Protein AF-A0A966F8S4-F1 (afdb_monomer)

Solvent-accessible surface area (backbone atoms only — not comparable to full-atom values): 17468 Å² total; per-residue (Å²): 131,76,62,61,59,61,60,70,70,48,54,75,51,62,72,68,55,83,75,59,69,67,59,56,51,50,41,50,54,43,48,52,50,49,51,53,51,46,66,75,50,51,84,55,55,47,68,57,55,51,51,49,52,50,48,45,47,31,78,63,68,29,66,88,63,31,31,72,46,65,51,96,89,48,64,33,35,34,29,69,28,66,44,86,88,40,57,58,12,29,44,36,34,72,46,39,67,76,46,70,83,40,36,74,44,99,90,41,60,88,20,55,49,55,28,51,46,50,52,53,49,48,43,40,43,63,76,66,62,45,85,62,50,42,29,38,34,42,30,28,80,40,49,38,41,40,35,52,32,69,57,50,42,64,70,43,64,65,32,62,67,55,46,49,53,49,50,37,52,76,70,53,72,47,100,60,82,50,68,64,52,46,39,74,48,54,38,45,53,56,45,63,78,45,46,66,60,51,61,71,66,40,39,70,51,51,53,69,71,54,76,82,51,56,71,68,52,48,50,51,52,52,49,56,75,24,58,53,52,48,58,63,44,88,55,89,63,44,92,86,55,80,59,64,66,62,52,52,52,52,30,50,50,42,35,36,42,81,45,77,60,89,95,44,79,43,78,43,72,45,57,82,95,67,57,50,69,86,13,53,51,44,41,50,50,52,52,40,61,76,65,54,56,63,80,78,51,81,69,63,70,81,81,48,83,132

Sequence (306 aa):
MVNKKICESLNKAFLKVKLLRQDINKFKDNLEILLRITDKEINEKEEFHKNNLTTFLKDTYYSTNHYINTQDNNDLVIYNGKDINSKIGVIIETKRPNNTTEMIMSDKFNCKALQQLLLYYLRERITNNNFEIKYLIITNIYDWFVFRADLFERLFYQDKFLVKQFNDFQEKRLTSEKTKLFYESIAFNAINKVKLELKENCVNFNLKDYEKEEDLSLTLLYKFLSPQHLLKLPFANDSNSLDQGFYSELLHIIGLTEVKQGSKKLIERLPENKRYQGSLLENTIYQLDTYNKLDNLTNLSDYGNN

Structure (mmCIF, N/CA/C/O backbone):
data_AF-A0A966F8S4-F1
#
_entry.id   AF-A0A966F8S4-F1
#
loop_
_atom_site.group_PDB
_atom_site.id
_atom_site.type_symbol
_atom_site.label_atom_id
_atom_site.label_alt_id
_atom_site.label_comp_id
_atom_site.label_asym_id
_atom_site.label_entity_id
_atom_site.label_seq_id
_atom_site.pdbx_PDB_ins_code
_atom_site.Cartn_x
_atom_site.Cartn_y
_atom_site.Cartn_z
_atom_site.occupancy
_atom_site.B_iso_or_equiv
_atom_site.auth_seq_id
_atom_site.auth_comp_id
_atom_site.auth_asym_id
_atom_site.auth_atom_id
_atom_site.pdbx_PDB_model_num
ATOM 1 N N . MET A 1 1 ? 21.580 4.759 3.705 1.00 55.84 1 MET A N 1
ATOM 2 C CA . MET A 1 1 ? 21.765 3.291 3.955 1.00 55.84 1 MET A CA 1
ATOM 3 C C . MET A 1 1 ? 20.564 2.554 3.379 1.00 55.84 1 MET A C 1
ATOM 5 O O . MET A 1 1 ? 19.445 2.906 3.718 1.00 55.84 1 MET A O 1
ATOM 9 N N . VAL A 1 2 ? 20.756 1.554 2.510 1.00 72.75 2 VAL A N 1
ATOM 10 C CA . VAL A 1 2 ? 19.630 0.901 1.810 1.00 72.75 2 VAL A CA 1
ATOM 11 C C . VAL A 1 2 ? 18.720 0.140 2.784 1.00 72.75 2 VAL A C 1
ATOM 13 O O . VAL A 1 2 ? 19.174 -0.752 3.503 1.00 72.75 2 VAL A O 1
ATOM 16 N N . ASN A 1 3 ? 17.418 0.447 2.773 1.00 83.62 3 ASN A N 1
ATOM 17 C CA . ASN A 1 3 ? 16.428 -0.274 3.572 1.00 83.62 3 ASN A CA 1
ATOM 18 C C . ASN A 1 3 ? 16.253 -1.713 3.050 1.00 83.62 3 ASN A C 1
ATOM 20 O O . ASN A 1 3 ? 15.645 -1.962 2.005 1.00 83.62 3 ASN A O 1
ATOM 24 N N . LYS A 1 4 ? 16.787 -2.674 3.811 1.00 88.44 4 LYS A N 1
ATOM 25 C CA . LYS A 1 4 ? 16.785 -4.101 3.467 1.00 88.44 4 LYS A CA 1
ATOM 26 C C . LYS A 1 4 ? 15.372 -4.665 3.284 1.00 88.44 4 LYS A C 1
ATOM 28 O O . LYS A 1 4 ? 15.147 -5.398 2.326 1.00 88.44 4 LYS A O 1
ATOM 33 N N . LYS A 1 5 ? 14.413 -4.269 4.131 1.00 91.56 5 LYS A N 1
ATOM 34 C CA . LYS A 1 5 ? 13.025 -4.753 4.052 1.00 91.56 5 LYS A CA 1
ATOM 35 C C . LYS A 1 5 ? 12.327 -4.300 2.769 1.00 91.56 5 LYS A C 1
ATOM 37 O O . LYS A 1 5 ? 11.617 -5.095 2.158 1.00 91.56 5 LYS A O 1
ATOM 42 N N . ILE A 1 6 ? 12.558 -3.060 2.326 1.00 94.31 6 ILE A N 1
ATOM 43 C CA . ILE A 1 6 ? 12.055 -2.587 1.025 1.00 94.31 6 ILE A CA 1
ATOM 44 C C . ILE A 1 6 ? 12.627 -3.453 -0.100 1.00 94.31 6 ILE A C 1
ATOM 46 O O . ILE A 1 6 ? 11.872 -3.980 -0.915 1.00 94.31 6 ILE A O 1
ATOM 50 N N . CYS A 1 7 ? 13.946 -3.655 -0.119 1.00 92.69 7 CYS A N 1
ATOM 51 C CA . CYS A 1 7 ? 14.605 -4.452 -1.153 1.00 92.69 7 CYS A CA 1
ATOM 52 C C . CYS A 1 7 ? 14.074 -5.897 -1.206 1.00 92.69 7 CYS A C 1
ATOM 54 O O . CYS A 1 7 ? 13.748 -6.393 -2.280 1.00 92.69 7 CYS A O 1
ATOM 56 N N . GLU A 1 8 ? 13.919 -6.549 -0.050 1.00 93.62 8 GLU A N 1
ATOM 57 C CA . GLU A 1 8 ? 13.407 -7.923 0.060 1.00 93.62 8 GLU A CA 1
ATOM 58 C C . GLU A 1 8 ? 11.934 -8.057 -0.345 1.00 93.62 8 GLU A C 1
ATOM 60 O O . GLU A 1 8 ? 11.521 -9.110 -0.831 1.00 93.62 8 GLU A O 1
ATOM 65 N N . SER A 1 9 ? 11.142 -6.998 -0.166 1.00 94.00 9 SER A N 1
ATOM 66 C CA . SER A 1 9 ? 9.725 -6.993 -0.538 1.00 94.00 9 SER A CA 1
ATOM 67 C C . SER A 1 9 ? 9.487 -6.837 -2.044 1.00 94.00 9 SER A C 1
ATOM 69 O O . SER A 1 9 ? 8.461 -7.289 -2.560 1.00 94.00 9 SER A O 1
ATOM 71 N N . LEU A 1 10 ? 10.421 -6.210 -2.764 1.00 94.31 10 LEU A N 1
ATOM 72 C CA . LEU A 1 10 ? 10.312 -5.964 -4.196 1.00 94.31 10 LEU A CA 1
ATOM 73 C C . LEU A 1 10 ? 10.570 -7.245 -5.001 1.00 94.31 10 LEU A C 1
ATOM 75 O O . LEU A 1 10 ? 11.432 -8.063 -4.685 1.00 94.31 10 LEU A O 1
ATOM 79 N N . ASN A 1 11 ? 9.848 -7.404 -6.112 1.00 93.31 11 ASN A N 1
ATOM 80 C CA . ASN A 1 11 ? 10.102 -8.507 -7.033 1.00 93.31 11 ASN A CA 1
ATOM 81 C C . ASN A 1 11 ? 11.528 -8.400 -7.618 1.00 93.31 11 ASN A C 1
ATOM 83 O O . ASN A 1 11 ? 11.934 -7.343 -8.103 1.00 93.31 11 ASN A O 1
ATOM 87 N N . LYS A 1 12 ? 12.278 -9.513 -7.625 1.00 90.88 12 LYS A N 1
ATOM 88 C CA . LYS A 1 12 ? 13.679 -9.558 -8.086 1.00 90.88 12 LYS A CA 1
ATOM 89 C C . LYS A 1 12 ? 13.873 -9.118 -9.540 1.00 90.88 12 LYS A C 1
ATOM 91 O O . LYS A 1 12 ? 14.898 -8.519 -9.857 1.00 90.88 12 LYS A O 1
ATOM 96 N N . ALA A 1 13 ? 12.926 -9.415 -10.427 1.00 89.06 13 ALA A N 1
ATOM 97 C CA . ALA A 1 13 ? 12.970 -8.958 -11.813 1.00 89.06 13 ALA A CA 1
ATOM 98 C C . ALA A 1 13 ? 12.621 -7.465 -11.912 1.00 89.06 13 ALA A C 1
ATOM 100 O O . ALA A 1 13 ? 13.292 -6.724 -12.632 1.00 89.06 13 ALA A O 1
ATOM 101 N N . PHE A 1 14 ? 11.661 -6.991 -11.112 1.00 91.56 14 PHE A N 1
ATOM 102 C CA . PHE A 1 14 ? 11.311 -5.570 -11.053 1.00 91.56 14 PHE A CA 1
ATOM 103 C C . PHE A 1 14 ? 12.459 -4.702 -10.515 1.00 91.56 14 PHE A C 1
ATOM 105 O O . PHE A 1 14 ? 12.716 -3.609 -11.025 1.00 91.56 14 PHE A O 1
ATOM 112 N N . LEU A 1 15 ? 13.242 -5.211 -9.557 1.00 90.62 15 LEU A N 1
ATOM 113 C CA . LEU A 1 15 ? 14.469 -4.558 -9.086 1.00 90.62 15 LEU A CA 1
ATOM 114 C C . LEU A 1 15 ? 15.455 -4.263 -10.227 1.00 90.62 15 LEU A C 1
ATOM 116 O O . LEU A 1 15 ? 16.109 -3.223 -10.198 1.00 90.62 15 LEU A O 1
ATOM 120 N N . LYS A 1 16 ? 15.500 -5.111 -11.261 1.00 89.12 16 LYS A N 1
ATOM 121 C CA . LYS A 1 16 ? 16.386 -4.958 -12.426 1.00 89.12 16 LYS A CA 1
ATOM 122 C C . LYS A 1 16 ? 15.828 -4.052 -13.526 1.00 89.12 16 LYS A C 1
ATOM 124 O O . LYS A 1 16 ? 16.576 -3.674 -14.422 1.00 89.12 16 LYS A O 1
ATOM 129 N N . VAL A 1 17 ? 14.538 -3.704 -13.487 1.00 89.06 17 VAL A N 1
ATOM 130 C CA . VAL A 1 17 ? 13.940 -2.777 -14.462 1.00 89.06 17 VAL A CA 1
ATOM 131 C C . VAL A 1 17 ? 14.635 -1.422 -14.354 1.00 89.06 17 VAL A C 1
ATOM 133 O O . VAL A 1 17 ? 14.670 -0.827 -13.275 1.00 89.06 17 VAL A O 1
ATOM 136 N N . LYS A 1 18 ? 15.207 -0.938 -15.458 1.00 87.44 18 LYS A N 1
ATOM 137 C CA . LYS A 1 18 ? 15.785 0.408 -15.512 1.00 87.44 18 LYS A CA 1
ATOM 138 C C . LYS A 1 18 ? 14.660 1.438 -15.504 1.00 87.44 18 LYS A C 1
ATOM 140 O O . LYS A 1 18 ? 13.659 1.260 -16.190 1.00 87.44 18 LYS A O 1
ATOM 145 N N . LEU A 1 19 ? 14.841 2.497 -14.728 1.00 88.50 19 LEU A N 1
ATOM 146 C CA . LEU A 1 19 ? 13.925 3.633 -14.681 1.00 88.50 19 LEU A CA 1
ATOM 147 C C . LEU A 1 19 ? 14.510 4.796 -15.473 1.00 88.50 19 LEU A C 1
ATOM 149 O O . LEU A 1 19 ? 15.733 4.920 -15.585 1.00 88.50 19 LEU A O 1
ATOM 153 N N . LEU A 1 20 ? 13.643 5.650 -16.013 1.00 89.00 20 LEU A N 1
ATOM 154 C CA . LEU A 1 20 ? 14.092 6.869 -16.667 1.00 89.00 20 LEU A CA 1
ATOM 155 C C . LEU A 1 20 ? 14.531 7.870 -15.599 1.00 89.00 20 LEU A C 1
ATOM 157 O O . LEU A 1 20 ? 13.857 8.064 -14.588 1.00 89.00 20 LEU A O 1
ATOM 161 N N . ARG A 1 21 ? 15.652 8.554 -15.842 1.00 89.06 21 ARG A N 1
ATOM 162 C CA . ARG A 1 21 ? 16.191 9.545 -14.898 1.00 89.06 21 ARG A CA 1
ATOM 163 C C . ARG A 1 21 ? 15.190 10.664 -14.596 1.00 89.06 21 ARG A C 1
ATOM 165 O O . ARG A 1 21 ? 15.119 11.132 -13.468 1.00 89.06 21 ARG A O 1
ATOM 172 N N . GLN A 1 22 ? 14.392 11.050 -15.591 1.00 91.25 22 GLN A N 1
ATOM 173 C CA . GLN A 1 22 ? 13.332 12.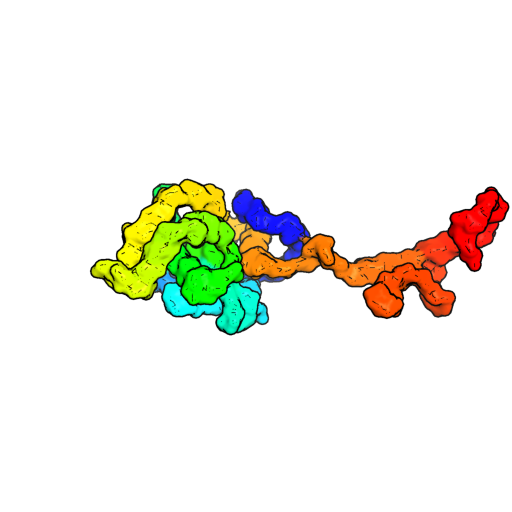046 -15.431 1.00 91.25 22 GLN A CA 1
ATOM 174 C C . GLN A 1 22 ? 12.272 11.627 -14.399 1.00 91.25 22 GLN A C 1
ATOM 176 O O . GLN A 1 22 ? 11.790 12.479 -13.661 1.00 91.25 22 GLN A O 1
ATOM 181 N N . ASP A 1 23 ? 11.952 10.331 -14.300 1.00 91.75 23 ASP A N 1
ATOM 182 C CA . ASP A 1 23 ? 10.931 9.834 -13.372 1.00 91.75 23 ASP A CA 1
ATOM 183 C C . ASP A 1 23 ? 11.442 9.891 -11.930 1.00 91.75 23 ASP A C 1
ATOM 185 O O . ASP A 1 23 ? 10.710 10.282 -11.021 1.00 91.75 23 ASP A O 1
ATOM 189 N N . ILE A 1 24 ? 12.724 9.563 -11.730 1.00 93.31 24 ILE A N 1
ATOM 190 C CA . ILE A 1 24 ? 13.391 9.670 -10.427 1.00 93.31 24 ILE A CA 1
ATOM 191 C C . ILE A 1 24 ? 13.541 11.130 -10.000 1.00 93.31 24 ILE A C 1
ATOM 193 O O . ILE A 1 24 ? 13.255 11.452 -8.850 1.00 93.31 24 ILE A O 1
ATOM 197 N N . ASN A 1 25 ? 13.928 12.023 -10.915 1.00 93.31 25 ASN A N 1
ATOM 198 C CA . ASN A 1 25 ? 14.012 13.453 -10.617 1.00 93.31 25 ASN A CA 1
ATOM 199 C C . ASN A 1 25 ? 12.640 14.014 -10.227 1.00 93.31 25 ASN A C 1
ATOM 201 O O . ASN A 1 25 ? 12.513 14.643 -9.185 1.00 93.31 25 ASN A O 1
ATOM 205 N N . LYS A 1 26 ? 11.592 13.698 -11.000 1.00 94.44 26 LYS A N 1
ATOM 206 C CA . LYS A 1 26 ? 10.220 14.112 -10.688 1.00 94.44 26 LYS A CA 1
ATOM 207 C C . LYS A 1 26 ? 9.760 13.593 -9.324 1.00 94.44 26 LYS A C 1
ATOM 209 O O . LYS A 1 26 ? 9.129 14.321 -8.564 1.00 94.44 26 LYS A O 1
ATOM 214 N N . PHE A 1 27 ? 10.070 12.337 -9.007 1.00 95.56 27 PHE A N 1
ATOM 215 C CA . PHE A 1 27 ? 9.782 11.768 -7.694 1.00 95.56 27 PHE A CA 1
ATOM 216 C C . PHE A 1 27 ? 10.483 12.523 -6.571 1.00 95.56 27 PHE A C 1
ATOM 218 O O . PHE A 1 27 ? 9.845 12.837 -5.569 1.00 95.56 27 PHE A O 1
ATOM 225 N N . LYS A 1 28 ? 11.769 12.833 -6.751 1.00 94.94 28 LYS A N 1
ATOM 226 C CA . LYS A 1 28 ? 12.550 13.603 -5.787 1.00 94.94 28 LYS A CA 1
ATOM 227 C C . LYS A 1 28 ? 11.946 14.990 -5.566 1.00 94.94 28 LYS A C 1
ATOM 229 O O . LYS A 1 28 ? 11.684 15.343 -4.422 1.00 94.94 28 LYS A O 1
ATOM 234 N N . ASP A 1 29 ? 11.634 15.715 -6.639 1.00 95.44 29 ASP A N 1
ATOM 235 C CA . ASP A 1 29 ? 11.024 17.047 -6.561 1.00 95.44 29 ASP A CA 1
ATOM 236 C C . ASP A 1 29 ? 9.682 17.002 -5.808 1.00 95.44 29 ASP A C 1
ATOM 238 O O . ASP A 1 29 ? 9.436 17.787 -4.889 1.00 95.44 29 ASP A O 1
ATOM 242 N N . ASN A 1 30 ? 8.823 16.035 -6.142 1.00 96.88 30 ASN A N 1
ATOM 243 C CA . ASN A 1 30 ? 7.534 15.847 -5.476 1.00 96.88 30 ASN A CA 1
ATOM 244 C C . ASN A 1 30 ? 7.691 15.465 -3.993 1.00 96.88 30 ASN A C 1
ATOM 246 O O . ASN A 1 30 ? 6.907 15.921 -3.156 1.00 96.88 30 ASN A O 1
ATOM 250 N N . LEU A 1 31 ? 8.687 14.638 -3.657 1.00 96.81 31 LEU A N 1
ATOM 251 C CA . LEU A 1 31 ? 8.987 14.239 -2.281 1.00 96.81 31 LEU A CA 1
ATOM 252 C C . LEU A 1 31 ? 9.461 15.440 -1.455 1.00 96.81 31 LEU A C 1
ATOM 254 O O . LEU A 1 31 ? 8.942 15.666 -0.362 1.00 96.81 31 LEU A O 1
ATOM 258 N N . GLU A 1 32 ? 10.384 16.242 -1.989 1.00 95.75 32 GLU A N 1
ATOM 259 C CA . GLU A 1 32 ? 10.862 17.471 -1.346 1.00 95.75 32 GLU A CA 1
ATOM 260 C C . GLU A 1 32 ? 9.710 18.460 -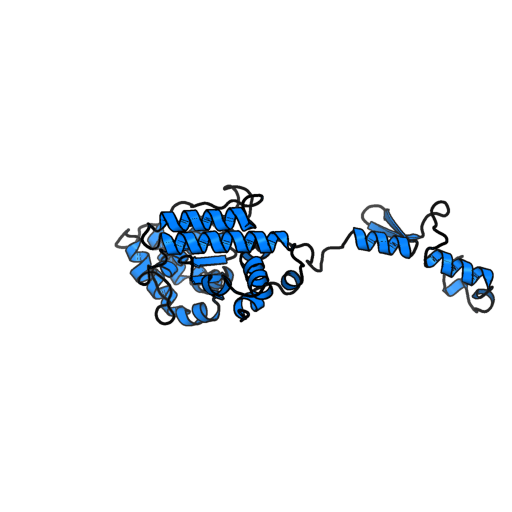1.108 1.00 95.75 32 GLU A C 1
ATOM 262 O O . GLU A 1 32 ? 9.597 19.044 -0.028 1.00 95.75 32 GLU A O 1
ATOM 267 N N . ILE A 1 33 ? 8.802 18.615 -2.079 1.00 97.06 33 ILE A N 1
ATOM 268 C CA . ILE A 1 33 ? 7.606 19.455 -1.930 1.00 97.06 33 ILE A CA 1
ATOM 269 C C . ILE A 1 33 ? 6.711 18.945 -0.794 1.00 97.06 33 ILE A C 1
ATOM 271 O O . ILE A 1 33 ? 6.311 19.743 0.061 1.00 97.06 33 ILE A O 1
ATOM 275 N N . LEU A 1 34 ? 6.410 17.640 -0.761 1.00 97.94 34 LEU A N 1
ATOM 276 C CA . LEU A 1 34 ? 5.573 17.035 0.278 1.00 97.94 34 LEU A CA 1
ATOM 277 C C . LEU A 1 34 ? 6.174 17.251 1.670 1.00 97.94 34 LEU A C 1
ATOM 279 O O . LEU A 1 34 ? 5.473 17.714 2.574 1.00 97.94 34 LEU A O 1
ATOM 283 N N . LEU A 1 35 ? 7.462 16.941 1.843 1.00 97.12 35 LEU A N 1
ATOM 284 C CA . LEU A 1 35 ? 8.148 17.063 3.129 1.00 97.12 35 LEU A CA 1
ATOM 285 C C . LEU A 1 35 ? 8.212 18.521 3.589 1.00 97.12 35 LEU A C 1
ATOM 287 O O . LEU A 1 35 ? 7.840 18.816 4.723 1.00 97.12 35 LEU A O 1
ATOM 291 N N . ARG A 1 36 ? 8.562 19.449 2.692 1.00 97.12 36 ARG A N 1
ATOM 292 C CA . ARG A 1 36 ? 8.631 20.883 3.000 1.00 97.12 36 ARG A CA 1
ATOM 293 C C . ARG A 1 36 ? 7.286 21.458 3.439 1.00 97.12 36 ARG A C 1
ATOM 295 O O . ARG A 1 36 ? 7.237 22.213 4.407 1.00 97.12 36 ARG A O 1
ATOM 302 N N . ILE A 1 37 ? 6.197 21.133 2.735 1.00 97.25 37 ILE A N 1
ATOM 303 C CA . ILE A 1 37 ? 4.850 21.604 3.109 1.00 97.25 37 ILE A CA 1
ATOM 304 C C . ILE A 1 37 ? 4.429 20.991 4.446 1.00 97.25 37 ILE A C 1
ATOM 306 O O . ILE A 1 37 ? 3.889 21.693 5.296 1.00 97.25 37 ILE A O 1
ATOM 310 N N . THR A 1 38 ? 4.712 19.703 4.654 1.00 96.81 38 THR A N 1
ATOM 311 C CA . THR A 1 38 ? 4.373 19.002 5.900 1.00 96.81 38 THR A CA 1
ATOM 312 C C . THR A 1 38 ? 5.109 19.597 7.100 1.00 96.81 38 THR A C 1
ATOM 314 O O . THR A 1 38 ? 4.486 19.832 8.129 1.00 96.81 38 THR A O 1
ATOM 317 N N . ASP A 1 39 ? 6.401 19.899 6.956 1.00 96.12 39 ASP A N 1
ATOM 318 C CA . ASP A 1 39 ? 7.215 20.518 8.008 1.00 96.12 39 ASP A CA 1
ATOM 319 C C . ASP A 1 39 ? 6.750 21.943 8.330 1.00 96.12 39 ASP A C 1
ATOM 321 O O . ASP A 1 39 ? 6.676 22.323 9.499 1.00 96.12 39 ASP A O 1
ATOM 325 N N . LYS A 1 40 ? 6.404 22.727 7.302 1.00 97.25 40 LYS A N 1
ATOM 326 C CA . LYS A 1 40 ? 5.922 24.102 7.474 1.00 97.25 40 LYS A CA 1
ATOM 327 C C . LYS A 1 40 ? 4.565 24.152 8.181 1.00 97.25 40 LYS A C 1
ATOM 329 O O . LYS A 1 40 ? 4.364 24.981 9.062 1.00 97.25 40 LYS A O 1
ATOM 334 N N . GLU A 1 41 ? 3.655 23.263 7.803 1.00 96.44 41 GLU A N 1
ATOM 335 C CA . GLU A 1 41 ? 2.261 23.261 8.250 1.00 96.44 41 GLU A CA 1
ATOM 336 C C . GLU A 1 41 ? 1.983 22.100 9.226 1.00 96.44 41 GLU A C 1
ATOM 338 O O . GLU A 1 41 ? 0.901 21.525 9.238 1.00 96.44 41 GLU A O 1
ATOM 343 N N . ILE A 1 42 ? 2.959 21.729 10.063 1.00 95.44 42 ILE A N 1
ATOM 344 C CA . ILE A 1 42 ? 2.927 20.531 10.932 1.00 95.44 42 ILE A CA 1
ATOM 345 C C . ILE A 1 42 ? 1.707 20.443 11.870 1.00 95.44 42 ILE A C 1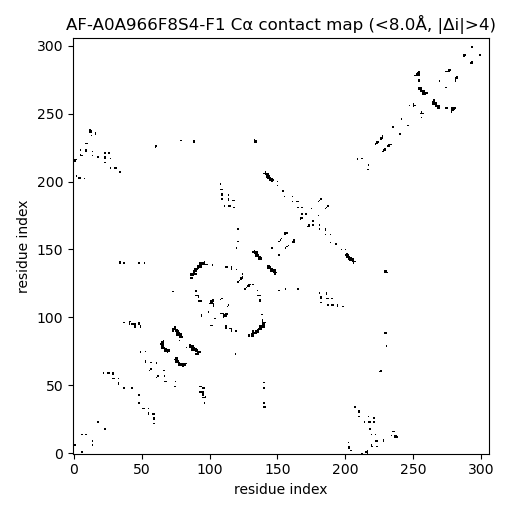
ATOM 347 O O . ILE A 1 42 ? 1.317 19.359 12.306 1.00 95.44 42 ILE A O 1
ATOM 351 N N . ASN A 1 43 ? 1.122 21.592 12.218 1.00 94.81 43 ASN A N 1
ATOM 352 C CA . ASN A 1 43 ? -0.008 21.702 13.144 1.00 94.81 43 ASN A CA 1
ATOM 353 C C . ASN A 1 43 ? -1.371 21.690 12.441 1.00 94.81 43 ASN A C 1
ATOM 355 O O . ASN A 1 43 ? -2.405 21.763 13.115 1.00 94.81 43 ASN A O 1
ATOM 359 N N . GLU A 1 44 ? -1.387 21.605 11.112 1.00 95.56 44 GLU A N 1
ATOM 360 C CA . GLU A 1 44 ? -2.618 21.559 10.341 1.00 95.56 44 GLU A CA 1
ATOM 361 C C . GLU A 1 44 ? -3.442 20.294 10.612 1.00 95.56 44 GLU A C 1
ATOM 363 O O . GLU A 1 44 ? -3.080 19.360 11.344 1.00 95.56 44 GLU A O 1
ATOM 368 N N . LYS A 1 45 ? -4.658 20.293 10.067 1.00 93.88 45 LYS A N 1
ATOM 369 C CA . LYS A 1 45 ? -5.578 19.166 10.224 1.00 93.88 45 LYS A CA 1
ATOM 370 C C . LYS A 1 45 ? -5.087 17.928 9.468 1.00 93.88 45 LYS A C 1
ATOM 372 O O . LYS A 1 45 ? -4.416 18.017 8.450 1.00 93.88 45 LYS A O 1
ATOM 377 N N . GLU A 1 46 ? -5.508 16.753 9.931 1.00 93.06 46 GLU A N 1
ATOM 378 C CA . GLU A 1 46 ? -5.221 15.467 9.268 1.00 93.06 46 GLU A CA 1
ATOM 379 C C . GLU A 1 46 ? -5.633 15.483 7.793 1.00 93.06 46 GLU A C 1
ATOM 381 O O . GLU A 1 46 ? -4.860 15.082 6.930 1.00 93.06 46 GLU A O 1
ATOM 386 N N . GLU A 1 47 ? -6.794 16.078 7.504 1.00 92.06 47 GLU A N 1
ATOM 387 C CA . GLU A 1 47 ? -7.307 16.265 6.146 1.00 92.06 47 GLU A CA 1
ATOM 388 C C . GLU A 1 47 ? -6.349 17.053 5.239 1.00 92.06 47 GLU A C 1
ATOM 390 O O . GLU A 1 47 ? -6.188 16.716 4.068 1.00 92.06 47 GLU A O 1
ATOM 395 N N . PHE A 1 48 ? -5.676 18.078 5.772 1.00 94.12 48 PHE A N 1
ATOM 396 C CA . PHE A 1 48 ? -4.712 18.875 5.012 1.00 94.12 48 PHE A CA 1
ATOM 397 C C . PHE A 1 48 ? -3.521 18.014 4.573 1.00 94.12 48 PHE A C 1
ATOM 399 O O . PHE A 1 48 ? -3.177 17.975 3.391 1.00 94.12 48 PHE A O 1
ATOM 406 N N . HIS A 1 49 ? -2.930 17.258 5.501 1.00 94.88 49 HIS A N 1
ATOM 407 C CA . HIS A 1 49 ? -1.805 16.375 5.189 1.00 94.88 49 HIS A CA 1
ATOM 408 C C . HIS A 1 49 ? -2.209 15.225 4.263 1.00 94.88 49 HIS A C 1
ATOM 410 O O . HIS A 1 49 ? -1.463 14.887 3.344 1.00 94.88 49 HIS A O 1
ATOM 416 N N . LYS A 1 50 ? -3.413 14.673 4.440 1.00 94.31 50 LYS A N 1
ATOM 417 C CA . LYS A 1 50 ? -3.972 13.640 3.563 1.00 94.31 50 LYS A CA 1
ATOM 418 C C . LYS A 1 50 ? -4.134 14.125 2.120 1.00 94.31 50 LYS A C 1
ATOM 420 O O . LYS A 1 50 ? -3.786 13.400 1.185 1.00 94.31 50 LYS A O 1
ATOM 425 N N . ASN A 1 51 ? -4.602 15.357 1.925 1.00 94.00 51 ASN A N 1
ATOM 426 C CA . ASN A 1 51 ? -4.702 15.959 0.595 1.00 94.00 51 ASN A CA 1
ATOM 427 C C . ASN A 1 51 ? -3.322 16.117 -0.055 1.00 94.00 51 ASN A C 1
ATOM 429 O O . ASN A 1 51 ? -3.144 15.724 -1.205 1.00 94.00 51 ASN A O 1
ATOM 433 N N . ASN A 1 52 ? -2.322 16.587 0.695 1.00 95.81 52 ASN A N 1
ATOM 434 C CA . ASN A 1 52 ? -0.952 16.708 0.187 1.00 95.81 52 ASN A CA 1
ATOM 435 C C . ASN A 1 52 ? -0.336 15.347 -0.173 1.00 95.81 52 ASN A C 1
ATOM 437 O O . ASN A 1 52 ? 0.291 15.217 -1.225 1.00 95.81 52 ASN A O 1
ATOM 441 N N . LEU A 1 53 ? -0.563 14.313 0.646 1.00 96.56 53 LEU A N 1
ATOM 442 C CA . LEU A 1 53 ? -0.148 12.944 0.331 1.00 96.56 53 LEU A CA 1
ATOM 443 C C . LEU A 1 53 ? -0.816 12.431 -0.950 1.00 96.56 53 LEU A C 1
ATOM 445 O O . LEU A 1 53 ? -0.168 11.817 -1.796 1.00 96.56 53 LEU A O 1
ATOM 449 N N . THR A 1 54 ? -2.111 12.703 -1.105 1.00 94.50 54 THR A N 1
ATOM 450 C CA . THR A 1 54 ? -2.874 12.317 -2.295 1.00 94.50 54 THR A CA 1
ATOM 451 C C . THR A 1 54 ? -2.301 12.972 -3.549 1.00 94.50 54 THR A C 1
ATOM 453 O O . THR A 1 54 ? -2.102 12.286 -4.552 1.00 94.50 54 THR A O 1
ATOM 456 N N . THR A 1 55 ? -1.994 14.270 -3.490 1.00 94.75 55 THR A N 1
ATOM 457 C CA . THR A 1 55 ? -1.339 15.010 -4.578 1.00 94.75 55 THR A CA 1
ATOM 458 C C . THR A 1 55 ? 0.019 14.404 -4.914 1.00 94.75 55 THR A C 1
ATOM 460 O O . THR A 1 55 ? 0.257 14.053 -6.065 1.00 94.75 55 THR A O 1
ATOM 463 N N . PHE A 1 56 ? 0.869 14.158 -3.911 1.00 96.75 56 PHE A N 1
ATOM 464 C CA . PHE A 1 56 ? 2.173 13.519 -4.104 1.00 96.75 56 PHE A CA 1
ATOM 465 C C . PHE A 1 56 ? 2.072 12.174 -4.840 1.00 96.75 56 PHE A C 1
ATOM 467 O O . PHE A 1 56 ? 2.789 11.943 -5.817 1.00 96.75 56 PHE A O 1
ATOM 474 N N . LEU A 1 57 ? 1.163 11.292 -4.413 1.00 96.12 57 LEU A N 1
ATOM 475 C CA . LEU A 1 57 ? 0.970 9.990 -5.053 1.00 96.12 57 LEU A CA 1
ATOM 476 C C . LEU A 1 57 ? 0.450 10.147 -6.492 1.00 96.12 57 LEU A C 1
ATOM 478 O O . LEU A 1 57 ? 0.971 9.509 -7.412 1.00 96.12 57 LEU A O 1
ATOM 482 N N . LYS A 1 58 ? -0.548 11.011 -6.714 1.00 93.31 58 LYS A N 1
ATOM 483 C CA . LYS A 1 58 ? -1.126 11.262 -8.045 1.00 93.31 58 LYS A CA 1
ATOM 484 C C . LYS A 1 58 ? -0.094 11.818 -9.018 1.00 93.31 58 LYS A C 1
ATOM 486 O O . LYS A 1 58 ? 0.058 11.268 -10.111 1.00 93.31 58 LYS A O 1
ATOM 491 N N . ASP A 1 59 ? 0.623 12.855 -8.616 1.00 93.31 59 ASP A N 1
ATOM 492 C CA . ASP A 1 59 ? 1.564 13.561 -9.480 1.00 93.31 59 ASP A CA 1
ATOM 493 C C . ASP A 1 59 ? 2.798 12.715 -9.777 1.00 93.31 59 ASP A C 1
ATOM 495 O O . ASP A 1 59 ? 3.383 12.836 -10.854 1.00 93.31 59 ASP A O 1
ATOM 499 N N . THR A 1 60 ? 3.169 11.815 -8.865 1.00 93.69 60 THR A N 1
ATOM 500 C CA . THR A 1 60 ? 4.307 10.915 -9.061 1.00 93.69 60 THR A CA 1
ATOM 501 C C . THR A 1 60 ? 3.951 9.689 -9.901 1.00 93.69 60 THR A C 1
ATOM 503 O O . THR A 1 60 ? 4.700 9.359 -10.819 1.00 93.69 60 THR A O 1
ATOM 506 N N . TYR A 1 61 ? 2.828 9.015 -9.620 1.00 91.69 61 TYR A N 1
ATOM 507 C CA . TYR A 1 61 ? 2.558 7.688 -10.192 1.00 91.69 61 TYR A CA 1
ATOM 508 C C . TYR A 1 61 ? 1.163 7.505 -10.795 1.00 91.69 61 TYR A C 1
ATOM 510 O O . TYR A 1 61 ? 1.027 6.873 -11.841 1.00 91.69 61 TYR A O 1
ATOM 518 N N . TYR A 1 62 ? 0.116 7.962 -10.102 1.00 87.81 62 TYR A N 1
ATOM 519 C CA . TYR A 1 62 ? -1.217 7.370 -10.279 1.00 87.81 62 TYR A CA 1
ATOM 520 C C . TYR A 1 62 ? -2.158 8.180 -11.187 1.00 87.81 62 TYR A C 1
ATOM 522 O O . TYR A 1 62 ? -3.059 7.590 -11.775 1.00 87.81 62 TYR A O 1
ATOM 530 N N . SER A 1 63 ? -1.931 9.487 -11.371 1.00 80.69 63 SER A N 1
ATOM 531 C CA . SER A 1 63 ? -2.844 10.413 -12.080 1.00 80.69 63 SER A CA 1
ATOM 532 C C . SER A 1 63 ? -3.304 9.968 -13.475 1.00 80.69 63 SER A C 1
ATOM 534 O O . SER A 1 63 ? -4.416 10.293 -13.879 1.00 80.69 63 SER A O 1
ATOM 536 N N . THR A 1 64 ? -2.481 9.230 -14.220 1.00 73.75 64 THR A N 1
ATOM 537 C CA . THR A 1 64 ? -2.778 8.844 -15.610 1.00 73.75 64 THR A CA 1
ATOM 538 C C . THR A 1 64 ? -3.559 7.538 -15.740 1.00 73.75 64 THR A C 1
ATOM 540 O O . THR A 1 64 ? -4.266 7.336 -16.729 1.00 73.75 64 THR A O 1
ATOM 543 N N . ASN A 1 65 ? -3.414 6.623 -14.778 1.00 76.62 65 ASN A N 1
ATOM 544 C CA . ASN A 1 65 ? -3.813 5.226 -14.958 1.00 76.62 65 ASN A CA 1
ATOM 545 C C . ASN A 1 65 ? -4.538 4.598 -13.768 1.00 76.62 65 ASN A C 1
ATOM 547 O O . ASN A 1 65 ? -5.018 3.476 -13.910 1.00 76.62 65 ASN A O 1
ATOM 551 N N . HIS A 1 66 ? -4.651 5.292 -12.638 1.00 82.12 66 HIS A N 1
ATOM 552 C CA . HIS A 1 66 ? -5.291 4.751 -11.447 1.00 82.12 66 HIS A CA 1
ATOM 553 C C . HIS A 1 66 ? -6.064 5.813 -10.688 1.00 82.12 66 HIS A C 1
ATOM 555 O O . HIS A 1 66 ? -5.672 6.979 -10.612 1.00 82.12 66 HIS A O 1
ATOM 561 N N . TYR A 1 67 ? -7.158 5.380 -10.076 1.00 81.44 67 TYR A N 1
ATOM 562 C CA . TYR A 1 67 ? -7.950 6.248 -9.227 1.00 81.44 67 TYR A CA 1
ATOM 563 C C . TYR A 1 67 ? -7.452 6.191 -7.780 1.00 81.44 67 TYR A C 1
ATOM 565 O O . TYR A 1 67 ? -7.270 5.115 -7.208 1.00 81.44 67 TYR A O 1
ATOM 573 N N . ILE A 1 68 ? -7.231 7.370 -7.196 1.00 86.06 68 ILE A N 1
ATOM 574 C CA . ILE A 1 68 ? -6.940 7.551 -5.771 1.00 86.06 68 ILE A CA 1
ATOM 575 C C . ILE A 1 68 ? -7.971 8.513 -5.205 1.00 86.06 68 ILE A C 1
ATOM 577 O O . ILE A 1 68 ? -8.089 9.650 -5.689 1.00 86.06 68 ILE A O 1
ATOM 581 N N . ASN A 1 69 ? -8.678 8.070 -4.169 1.00 82.19 69 ASN A N 1
ATOM 582 C CA . ASN A 1 69 ? -9.648 8.900 -3.472 1.00 82.19 69 ASN A CA 1
ATOM 583 C C . ASN A 1 69 ? -9.878 8.438 -2.028 1.00 82.19 69 ASN A C 1
ATOM 585 O O . ASN A 1 69 ? -9.461 7.347 -1.639 1.00 82.19 69 ASN A O 1
ATOM 589 N N . THR A 1 70 ? -10.567 9.267 -1.253 1.00 75.69 70 THR A N 1
ATOM 590 C CA . THR A 1 70 ? -11.269 8.833 -0.043 1.00 75.69 70 THR A CA 1
ATOM 591 C C . THR A 1 70 ? -12.436 7.919 -0.440 1.00 75.69 70 THR A C 1
ATOM 593 O O . THR A 1 70 ? -12.997 8.047 -1.532 1.00 75.69 70 THR A O 1
ATOM 596 N N . GLN A 1 71 ? -12.815 6.981 0.428 1.00 67.44 71 GLN A N 1
ATOM 597 C CA . GLN A 1 71 ? -14.033 6.189 0.235 1.00 67.44 71 GLN A CA 1
ATOM 598 C C . GLN A 1 71 ? -14.700 5.915 1.579 1.00 67.44 71 GLN A C 1
ATOM 600 O O . GLN A 1 71 ? -14.103 5.294 2.455 1.00 67.44 71 GLN A O 1
ATOM 605 N N . ASP A 1 72 ? -15.959 6.332 1.716 1.00 68.25 72 ASP A N 1
ATOM 606 C CA . ASP A 1 72 ? -16.748 6.205 2.942 1.00 68.25 72 ASP A CA 1
ATOM 607 C C . ASP A 1 72 ? -15.999 6.741 4.177 1.00 68.25 72 ASP A C 1
ATOM 609 O O . ASP A 1 72 ? -15.767 7.941 4.297 1.00 68.25 72 ASP A O 1
ATOM 613 N N . ASN A 1 73 ? -15.619 5.843 5.093 1.00 66.69 73 ASN A N 1
ATOM 614 C CA . ASN A 1 73 ? -14.850 6.147 6.300 1.00 66.69 73 ASN A CA 1
ATOM 615 C C . ASN A 1 73 ? -13.347 5.867 6.140 1.00 66.69 73 ASN A C 1
ATOM 617 O O . ASN A 1 73 ? -12.597 6.129 7.074 1.00 66.69 73 ASN A O 1
ATOM 621 N N . ASN A 1 74 ? -12.908 5.296 5.016 1.00 73.94 74 ASN A N 1
ATOM 622 C CA . ASN A 1 74 ? -11.494 5.050 4.760 1.00 73.94 74 ASN A CA 1
ATOM 623 C C . ASN A 1 74 ? -10.818 6.374 4.404 1.00 73.94 74 ASN A C 1
ATOM 625 O O . ASN A 1 74 ? -11.309 7.112 3.543 1.00 73.94 74 ASN A O 1
ATOM 629 N N . ASP A 1 75 ? -9.665 6.635 5.017 1.00 79.00 75 ASP A N 1
ATOM 630 C CA . ASP A 1 75 ? -8.921 7.865 4.768 1.00 79.00 75 ASP A CA 1
ATOM 631 C C . ASP A 1 75 ? -8.518 7.975 3.299 1.00 79.00 75 ASP A C 1
ATOM 633 O O . ASP A 1 75 ? -8.860 8.952 2.636 1.00 79.00 75 ASP A O 1
ATOM 637 N N . LEU A 1 76 ? -7.819 6.974 2.766 1.00 92.81 76 LEU A N 1
ATOM 638 C CA . LEU A 1 76 ? -7.364 6.984 1.383 1.00 92.81 76 LEU A CA 1
ATOM 639 C C . LEU A 1 76 ? -7.297 5.561 0.828 1.00 92.81 76 LEU A C 1
ATOM 641 O O . LEU A 1 76 ? -6.870 4.628 1.506 1.00 92.81 76 LEU A O 1
ATOM 645 N N . VAL A 1 77 ? -7.704 5.386 -0.426 1.00 94.81 77 VAL A N 1
ATOM 646 C CA . VAL A 1 77 ? -7.629 4.100 -1.124 1.00 94.81 77 VAL A CA 1
ATOM 647 C C . VAL A 1 77 ? -7.059 4.263 -2.530 1.00 94.81 77 VAL A C 1
ATOM 649 O O . VAL A 1 77 ? -7.245 5.294 -3.181 1.00 94.81 77 VAL A O 1
ATOM 652 N N . ILE A 1 78 ? -6.360 3.227 -2.998 1.00 95.44 78 ILE A N 1
ATOM 653 C CA . ILE A 1 78 ? -5.888 3.105 -4.382 1.00 95.44 78 ILE A CA 1
ATOM 654 C C . ILE A 1 78 ? -6.665 1.972 -5.043 1.00 95.44 78 ILE A C 1
ATOM 656 O O . ILE A 1 78 ? -6.674 0.838 -4.556 1.00 95.44 78 ILE A O 1
ATOM 660 N N . TYR A 1 79 ? -7.310 2.286 -6.157 1.00 94.88 79 TYR A N 1
ATOM 661 C CA . TYR A 1 79 ? -8.107 1.348 -6.931 1.00 94.88 79 TYR A CA 1
ATOM 662 C C . TYR A 1 79 ? -7.240 0.569 -7.929 1.00 94.88 79 TYR A C 1
ATOM 664 O O . TYR A 1 79 ? -6.269 1.098 -8.474 1.00 94.88 79 TYR A O 1
ATOM 672 N N . ASN A 1 80 ? -7.603 -0.688 -8.203 1.00 91.62 80 ASN A N 1
ATOM 673 C CA . ASN A 1 80 ? -6.898 -1.520 -9.186 1.00 91.62 80 ASN A CA 1
ATOM 674 C C . ASN A 1 80 ? -7.031 -0.970 -10.618 1.00 91.62 80 ASN A C 1
ATOM 676 O O . ASN A 1 80 ? -6.154 -1.198 -11.450 1.00 91.62 80 ASN A O 1
ATOM 680 N N . GLY A 1 81 ? -8.110 -0.238 -10.908 1.00 88.12 81 GLY A N 1
ATOM 681 C CA . GLY A 1 81 ? -8.390 0.368 -12.207 1.00 88.12 81 GLY A CA 1
ATOM 682 C C . GLY A 1 81 ? -8.356 1.899 -12.205 1.00 88.12 81 GLY A C 1
ATOM 683 O O . GLY A 1 81 ? -7.923 2.552 -11.254 1.00 88.12 81 GLY A O 1
ATOM 684 N N . LYS A 1 82 ? -8.825 2.470 -13.319 1.00 86.31 82 LYS A N 1
ATOM 685 C CA . LYS A 1 82 ? -8.816 3.916 -13.607 1.00 86.31 82 LYS A CA 1
ATOM 686 C C . LYS A 1 82 ? -9.961 4.689 -12.958 1.00 86.31 82 LYS A C 1
ATOM 688 O O . LYS A 1 82 ? -9.936 5.916 -12.971 1.00 86.31 82 LYS A O 1
ATOM 693 N N . ASP A 1 83 ? -10.950 3.992 -12.413 1.00 84.25 83 ASP A N 1
ATOM 694 C CA . ASP A 1 83 ? -12.157 4.592 -11.859 1.00 84.25 83 ASP A CA 1
ATOM 695 C C . ASP A 1 83 ? -12.697 3.811 -10.652 1.00 84.25 83 ASP A C 1
ATOM 697 O O . ASP A 1 83 ? -12.230 2.713 -10.318 1.00 84.25 83 ASP A O 1
ATOM 701 N N . ILE A 1 84 ? -13.696 4.416 -10.005 1.00 84.69 84 ILE A N 1
ATOM 702 C CA . ILE A 1 84 ? -14.353 3.937 -8.784 1.00 84.69 84 ILE A CA 1
ATOM 703 C C . ILE A 1 84 ? -15.093 2.600 -8.953 1.00 84.69 84 ILE A C 1
ATOM 705 O O . ILE A 1 84 ? -15.420 1.961 -7.959 1.00 84.69 84 ILE A O 1
ATOM 709 N N . ASN A 1 85 ? -15.355 2.150 -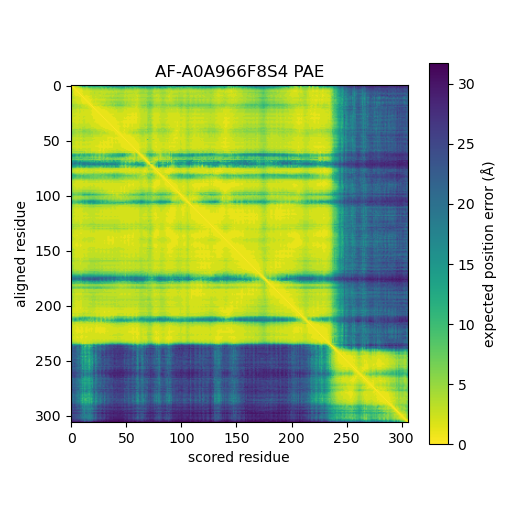10.185 1.00 86.50 85 ASN A N 1
ATOM 710 C CA . ASN A 1 85 ? -16.043 0.878 -10.419 1.00 86.50 85 ASN A CA 1
ATOM 711 C C . ASN A 1 85 ? -15.107 -0.322 -10.247 1.00 86.50 85 ASN A C 1
ATOM 713 O O . ASN A 1 85 ? -15.566 -1.456 -10.097 1.00 86.50 85 ASN A O 1
ATOM 717 N N . SER A 1 86 ? -13.793 -0.093 -10.288 1.00 91.44 86 SER A N 1
ATOM 718 C CA . SER A 1 86 ? -12.813 -1.135 -9.995 1.00 91.44 86 SER A CA 1
ATOM 719 C C . SER A 1 86 ? -12.724 -1.421 -8.491 1.00 91.44 86 SER A C 1
ATOM 721 O O . SER A 1 86 ? -13.184 -0.645 -7.658 1.00 91.44 86 SER A O 1
ATOM 723 N N . LYS A 1 87 ? -12.154 -2.568 -8.115 1.00 93.75 87 LYS A N 1
ATOM 724 C CA . LYS A 1 87 ? -11.975 -2.924 -6.702 1.00 93.75 87 LYS A CA 1
ATOM 725 C C . LYS A 1 87 ? -10.796 -2.177 -6.080 1.00 93.75 87 LYS A C 1
ATOM 727 O O . LYS A 1 87 ? -9.820 -1.847 -6.759 1.00 93.75 87 LYS A O 1
ATOM 732 N N . ILE A 1 88 ? -10.872 -1.952 -4.769 1.00 95.38 88 ILE A N 1
ATOM 733 C CA . ILE A 1 88 ? -9.772 -1.374 -3.994 1.00 95.38 88 ILE A CA 1
ATOM 734 C C . ILE A 1 88 ? -8.607 -2.367 -3.953 1.00 95.38 88 ILE A C 1
ATOM 736 O O . ILE A 1 88 ? -8.785 -3.518 -3.548 1.00 95.38 88 ILE A O 1
ATOM 740 N N . GLY A 1 89 ? -7.419 -1.899 -4.338 1.00 96.50 89 GLY A N 1
ATOM 741 C CA . GLY A 1 89 ? -6.163 -2.641 -4.255 1.00 96.50 89 GLY A CA 1
ATOM 742 C C . GLY A 1 89 ? -5.325 -2.285 -3.028 1.00 96.50 89 GLY A C 1
ATOM 743 O O . GLY A 1 89 ? -4.634 -3.148 -2.489 1.00 96.50 89 GLY A O 1
ATOM 744 N N . VAL A 1 90 ? -5.389 -1.040 -2.550 1.00 98.06 90 VAL A N 1
ATOM 745 C CA . VAL A 1 90 ? -4.626 -0.584 -1.376 1.00 98.06 90 VAL A CA 1
ATOM 746 C C . VAL A 1 90 ? -5.501 0.260 -0.468 1.00 98.06 90 VAL A C 1
ATOM 748 O O . VAL A 1 90 ? -6.193 1.158 -0.943 1.00 98.06 90 VAL A O 1
ATOM 751 N N . ILE A 1 91 ? -5.423 -0.000 0.835 1.00 98.00 91 ILE A N 1
ATOM 752 C CA . ILE A 1 91 ? -6.060 0.811 1.878 1.00 98.00 91 ILE A CA 1
ATOM 753 C C . ILE A 1 91 ? -4.964 1.555 2.636 1.00 98.00 91 ILE A C 1
ATOM 755 O O . ILE A 1 91 ? -3.991 0.936 3.066 1.00 98.00 91 ILE A O 1
ATOM 759 N N . ILE A 1 92 ? -5.114 2.866 2.801 1.00 97.81 92 ILE A N 1
ATOM 760 C CA . ILE A 1 92 ? -4.149 3.733 3.473 1.00 97.81 92 ILE A CA 1
ATOM 761 C C . ILE A 1 92 ? -4.870 4.467 4.605 1.00 97.81 92 ILE A C 1
ATOM 763 O O . ILE A 1 92 ? -5.759 5.278 4.363 1.00 97.81 92 ILE A O 1
ATOM 767 N N . GLU A 1 93 ? -4.462 4.181 5.837 1.00 97.06 93 GLU A N 1
ATOM 768 C CA . GLU A 1 93 ? -4.837 4.932 7.032 1.00 97.06 93 GLU A CA 1
ATOM 769 C C . GLU A 1 93 ? -3.822 6.053 7.252 1.00 97.06 93 GLU A C 1
ATOM 771 O O . GLU A 1 93 ? -2.615 5.803 7.362 1.00 97.06 93 GLU A O 1
ATOM 776 N N . THR A 1 94 ? -4.303 7.288 7.342 1.00 95.69 94 THR A N 1
ATOM 777 C CA . THR A 1 94 ? -3.451 8.457 7.541 1.00 95.69 94 THR A CA 1
ATOM 778 C C . THR A 1 94 ? -3.570 8.994 8.961 1.00 95.69 94 THR A C 1
ATOM 780 O O . THR A 1 94 ? -4.600 8.878 9.622 1.00 95.69 94 THR A O 1
ATOM 783 N N . LYS A 1 95 ? -2.493 9.595 9.460 1.00 95.25 95 LYS A N 1
ATOM 784 C CA . LYS A 1 95 ? -2.512 10.389 10.688 1.00 95.25 95 LYS A CA 1
ATOM 785 C C . LYS A 1 95 ? -1.820 11.717 10.482 1.00 95.25 95 LYS A C 1
ATOM 787 O O . LYS A 1 95 ? -1.028 11.895 9.557 1.00 95.25 95 LYS A O 1
ATOM 792 N N . ARG A 1 96 ? -2.088 12.659 11.384 1.00 94.25 96 ARG A N 1
ATOM 793 C CA . ARG A 1 96 ? -1.278 13.880 11.449 1.00 94.25 96 ARG A CA 1
ATOM 794 C C . ARG A 1 96 ? 0.188 13.544 11.735 1.00 94.25 96 ARG A C 1
ATOM 796 O O . ARG A 1 96 ? 0.443 12.678 12.577 1.00 94.25 96 ARG A O 1
ATOM 803 N N . PRO A 1 97 ? 1.137 14.276 11.136 1.00 94.00 97 PRO A N 1
ATOM 804 C CA . PRO A 1 97 ? 2.568 14.070 11.347 1.00 94.00 97 PRO A CA 1
ATOM 805 C C . PRO A 1 97 ? 3.005 14.023 12.816 1.00 94.00 97 PRO A C 1
ATOM 807 O O . PRO A 1 97 ? 3.794 13.168 13.208 1.00 94.00 97 PRO A O 1
ATOM 810 N N . ASN A 1 98 ? 2.440 14.894 13.654 1.00 91.69 98 ASN A N 1
ATOM 811 C CA . ASN A 1 98 ? 2.750 14.996 15.081 1.00 91.69 98 ASN A CA 1
ATOM 812 C C . ASN A 1 98 ? 1.859 14.118 15.990 1.00 91.69 98 ASN A C 1
ATOM 814 O O . ASN A 1 98 ? 1.956 14.213 17.215 1.00 91.69 98 ASN A O 1
ATOM 818 N N . ASN A 1 99 ? 0.993 13.261 15.434 1.00 89.81 99 ASN A N 1
ATOM 819 C CA . ASN A 1 99 ? 0.089 12.411 16.215 1.00 89.81 99 ASN A CA 1
ATOM 820 C C . ASN A 1 99 ? 0.789 11.135 16.706 1.00 89.81 99 ASN A C 1
ATOM 822 O O . ASN A 1 99 ? 0.619 10.050 16.153 1.00 89.81 99 ASN A O 1
ATOM 826 N N . THR A 1 100 ? 1.551 11.261 17.789 1.00 84.25 100 THR A N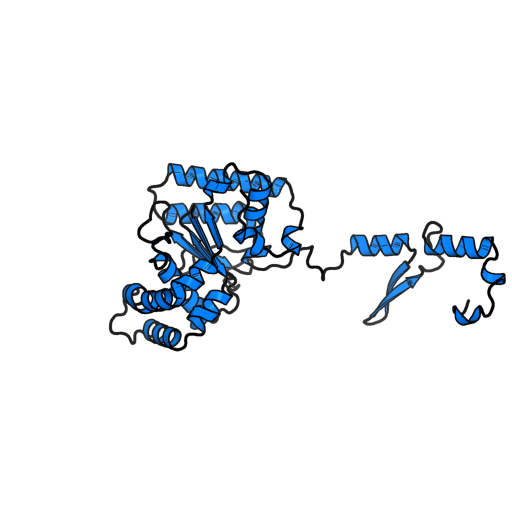 1
ATOM 827 C CA . THR A 1 100 ? 2.245 10.132 18.435 1.00 84.25 100 THR A CA 1
ATOM 828 C C . THR A 1 100 ? 1.300 9.207 19.206 1.00 84.25 100 THR A C 1
ATOM 830 O O . THR A 1 100 ? 1.593 8.030 19.401 1.00 84.25 100 THR A O 1
ATOM 833 N N . THR A 1 101 ? 0.135 9.702 19.630 1.00 88.56 101 THR A N 1
ATOM 834 C CA . THR A 1 101 ? -0.813 8.927 20.443 1.00 88.56 101 THR A CA 1
ATOM 835 C C . THR A 1 101 ? -1.491 7.820 19.639 1.00 88.56 101 THR A C 1
ATOM 837 O O . THR A 1 101 ? -1.688 6.714 20.158 1.00 88.56 101 THR A O 1
ATOM 840 N N . GLU A 1 102 ? -1.869 8.108 18.392 1.00 91.81 102 GLU A N 1
ATOM 841 C CA . GLU A 1 102 ? -2.664 7.208 17.549 1.00 91.81 102 GLU A CA 1
ATOM 842 C C . GLU A 1 102 ? -1.830 6.420 16.525 1.00 91.81 102 GLU A C 1
ATOM 844 O O . GLU A 1 102 ? -2.357 5.463 15.954 1.00 91.81 102 GLU A O 1
ATOM 849 N N . MET A 1 103 ? -0.550 6.769 16.337 1.00 93.69 103 MET A N 1
ATOM 850 C CA . MET A 1 103 ? 0.377 6.103 15.412 1.00 93.69 103 MET A CA 1
ATOM 851 C C . MET A 1 103 ? 1.104 4.892 15.998 1.00 93.69 103 MET A C 1
ATOM 853 O O . MET A 1 103 ? 1.170 4.690 17.210 1.00 93.69 103 MET A O 1
ATOM 857 N N . ILE A 1 104 ? 1.640 4.058 15.099 1.00 91.94 104 ILE A N 1
ATOM 858 C CA . ILE A 1 104 ? 2.542 2.959 15.455 1.00 91.94 104 ILE A CA 1
ATOM 859 C C . ILE A 1 104 ? 3.877 3.540 15.928 1.00 91.94 104 ILE A C 1
ATOM 861 O O . ILE A 1 104 ? 4.489 4.351 15.239 1.00 91.94 104 ILE A O 1
ATOM 865 N N . MET A 1 105 ? 4.353 3.056 17.074 1.00 84.69 105 MET A N 1
ATOM 866 C CA . MET A 1 105 ? 5.691 3.321 17.605 1.00 84.69 105 MET A CA 1
ATOM 867 C C . MET A 1 105 ? 6.425 2.009 17.917 1.00 84.69 105 MET A C 1
ATOM 869 O O . MET A 1 105 ? 5.830 0.926 17.951 1.00 84.69 105 MET A O 1
ATOM 873 N N . SER A 1 106 ? 7.738 2.093 18.141 1.00 71.38 106 SER A N 1
ATOM 874 C CA . SER A 1 106 ? 8.613 0.938 18.394 1.00 71.38 106 SER A CA 1
ATOM 875 C C . SER A 1 106 ? 8.170 0.091 19.599 1.00 71.38 106 SER A C 1
ATOM 877 O O . SER A 1 106 ? 8.259 -1.144 19.546 1.00 71.38 106 SER A O 1
ATOM 879 N N . ASP A 1 107 ? 7.644 0.738 20.637 1.00 77.31 107 ASP A N 1
ATOM 880 C CA . ASP A 1 107 ? 7.077 0.170 21.863 1.00 77.31 107 ASP A CA 1
ATOM 881 C C . ASP A 1 107 ? 5.545 -0.037 21.781 1.00 77.31 107 ASP A C 1
ATOM 883 O O . ASP A 1 107 ? 5.000 -1.015 22.314 1.00 77.31 107 ASP A O 1
ATOM 887 N N . LYS A 1 108 ? 4.845 0.813 21.021 1.00 86.06 108 LYS A N 1
ATOM 888 C CA . LYS A 1 108 ? 3.383 0.815 20.870 1.00 86.06 108 LYS A CA 1
ATOM 889 C C . LYS A 1 108 ? 2.925 0.465 19.449 1.00 86.06 108 LYS A C 1
ATOM 891 O O . LYS A 1 108 ? 2.591 1.327 18.644 1.00 86.06 108 LYS A O 1
ATOM 896 N N . PHE A 1 109 ? 2.839 -0.835 19.164 1.00 90.19 109 PHE A N 1
ATOM 897 C CA . PHE A 1 109 ? 2.363 -1.324 17.858 1.00 90.19 109 PHE A CA 1
ATOM 898 C C . PHE A 1 109 ? 0.830 -1.412 17.737 1.00 90.19 109 PHE A C 1
ATOM 900 O O . PHE A 1 109 ? 0.274 -1.118 16.687 1.00 90.19 109 PHE A O 1
ATOM 907 N N . ASN A 1 110 ? 0.132 -1.809 18.809 1.00 94.81 110 ASN A N 1
ATOM 908 C CA . ASN A 1 110 ? -1.334 -1.838 18.833 1.00 94.81 110 ASN A CA 1
ATOM 909 C C . ASN A 1 110 ? -1.857 -0.434 19.152 1.00 94.81 110 ASN A C 1
ATOM 911 O O . ASN A 1 110 ? -2.028 -0.062 20.315 1.00 94.81 110 ASN A O 1
ATOM 915 N N . CYS A 1 111 ? -2.015 0.363 18.106 1.00 94.62 111 CYS A N 1
ATOM 916 C CA . CYS A 1 111 ? -2.477 1.740 18.163 1.00 94.62 111 CYS A CA 1
ATOM 917 C C . CYS A 1 111 ? -3.814 1.889 17.431 1.00 94.62 111 CYS A C 1
ATOM 919 O O . CYS A 1 111 ? -4.284 0.978 16.743 1.00 94.62 111 CYS A O 1
ATOM 921 N N . LYS A 1 112 ? -4.422 3.068 17.563 1.00 94.69 112 LYS A N 1
ATOM 922 C CA . LYS A 1 112 ? -5.712 3.357 16.940 1.00 94.69 112 LYS A CA 1
ATOM 923 C C . LYS A 1 112 ? -5.640 3.272 15.412 1.00 94.69 112 LYS A C 1
ATOM 925 O O . LYS A 1 112 ? -6.539 2.682 14.828 1.00 94.69 112 LYS A O 1
ATOM 930 N N . ALA A 1 113 ? -4.564 3.748 14.778 1.00 95.62 113 ALA A N 1
ATOM 931 C CA . ALA A 1 113 ? -4.403 3.632 13.326 1.00 95.62 113 ALA A CA 1
ATOM 932 C C . ALA A 1 113 ? -4.444 2.166 12.847 1.00 95.62 113 ALA A C 1
ATOM 934 O O . ALA A 1 113 ? -5.128 1.848 11.881 1.00 95.62 113 ALA A O 1
ATOM 935 N N . LEU A 1 114 ? -3.799 1.237 13.566 1.00 97.06 114 LEU A N 1
ATOM 936 C CA . LEU A 1 114 ? -3.839 -0.190 13.219 1.00 97.06 114 LEU A CA 1
ATOM 937 C C . LEU A 1 114 ? -5.215 -0.826 13.465 1.00 97.06 114 LEU A C 1
ATOM 939 O O . LEU A 1 114 ? -5.649 -1.677 12.691 1.00 97.06 114 LEU A O 1
ATOM 943 N N . GLN A 1 115 ? -5.925 -0.390 14.506 1.00 96.88 115 GLN A N 1
ATOM 944 C CA . GLN A 1 115 ? -7.299 -0.826 14.779 1.00 96.88 115 GLN A CA 1
ATOM 945 C C . GLN A 1 115 ? -8.283 -0.326 13.708 1.00 96.88 115 GLN A C 1
ATOM 947 O O . GLN A 1 115 ? -9.160 -1.083 13.288 1.00 96.88 115 GLN A O 1
ATOM 952 N N . GLN A 1 116 ? -8.123 0.919 13.246 1.00 95.75 116 GLN A N 1
ATOM 953 C CA . GLN A 1 116 ? -8.890 1.494 12.136 1.00 95.75 116 GLN A CA 1
ATOM 954 C C . GLN A 1 116 ? -8.598 0.751 10.832 1.00 95.75 116 GLN A C 1
ATOM 956 O O . GLN A 1 116 ? -9.527 0.279 10.179 1.00 95.75 116 GLN A O 1
ATOM 961 N N . LEU A 1 117 ? -7.318 0.528 10.522 1.00 97.44 117 LEU A N 1
ATOM 962 C CA . LEU A 1 117 ? -6.908 -0.215 9.334 1.00 97.44 117 LEU A CA 1
ATOM 963 C C . LEU A 1 117 ? -7.485 -1.643 9.317 1.00 97.44 117 LEU A C 1
ATOM 965 O O . LEU A 1 117 ? -7.968 -2.098 8.281 1.00 97.44 117 LEU A O 1
ATOM 969 N N . LEU A 1 118 ? -7.497 -2.339 10.462 1.00 98.06 118 LEU A N 1
ATOM 970 C CA . LEU A 1 118 ? -8.132 -3.656 10.592 1.00 98.06 118 LEU A CA 1
ATOM 971 C C . LEU A 1 118 ? -9.647 -3.597 10.342 1.00 98.06 118 LEU A C 1
ATOM 973 O O . LEU A 1 118 ? -10.186 -4.463 9.654 1.00 98.06 118 LEU A O 1
ATOM 977 N N . LEU A 1 119 ? -10.343 -2.583 10.868 1.00 96.44 119 LEU A N 1
ATOM 978 C CA . LEU A 1 119 ? -11.773 -2.411 10.603 1.00 96.44 119 LEU A CA 1
ATOM 979 C C . LEU A 1 119 ? -12.043 -2.234 9.103 1.00 96.44 119 LEU A C 1
ATOM 981 O O . LEU A 1 119 ? -12.968 -2.846 8.567 1.00 96.44 119 LEU A O 1
ATOM 985 N N . TYR A 1 120 ? -11.244 -1.403 8.435 1.00 96.12 120 TYR A N 1
ATOM 986 C CA . TYR A 1 120 ? -11.399 -1.097 7.012 1.00 96.12 120 TYR A CA 1
ATOM 987 C C . TYR A 1 120 ? -11.099 -2.312 6.140 1.00 96.12 120 TYR A C 1
ATOM 989 O O . TYR A 1 120 ? -11.880 -2.629 5.245 1.00 96.12 120 TYR A O 1
ATOM 997 N N . TYR A 1 121 ? -10.049 -3.063 6.477 1.00 98.00 121 TYR A N 1
ATOM 998 C CA . TYR A 1 121 ? -9.767 -4.354 5.860 1.00 98.00 121 TYR A CA 1
ATOM 999 C C . TYR A 1 121 ? -10.955 -5.315 5.954 1.00 98.00 121 TYR A C 1
ATOM 1001 O O . TYR A 1 121 ? -11.381 -5.859 4.940 1.00 98.00 121 TYR A O 1
ATOM 1009 N N . LEU A 1 122 ? -11.505 -5.524 7.157 1.00 97.62 122 LEU A N 1
ATOM 1010 C CA . LEU A 1 122 ? -12.596 -6.480 7.363 1.00 97.62 122 LEU A CA 1
ATOM 1011 C C . LEU A 1 122 ? -13.877 -6.050 6.640 1.00 97.62 122 LEU A C 1
ATOM 1013 O O . LEU A 1 122 ? -14.549 -6.899 6.063 1.00 97.62 122 LEU A O 1
ATOM 1017 N N . ARG A 1 123 ? -14.194 -4.749 6.601 1.00 95.69 123 ARG A N 1
ATOM 1018 C CA . ARG A 1 123 ? -15.315 -4.218 5.803 1.00 95.69 123 ARG A CA 1
ATOM 1019 C C . ARG A 1 123 ? -15.142 -4.504 4.319 1.00 95.69 123 ARG A C 1
ATOM 1021 O O . ARG A 1 123 ? -16.037 -5.080 3.707 1.00 95.69 123 ARG A O 1
ATOM 1028 N N . GLU A 1 124 ? -13.986 -4.169 3.756 1.00 96.00 124 GLU A N 1
ATOM 1029 C CA . GLU A 1 124 ? -13.716 -4.439 2.344 1.00 96.00 124 GLU A CA 1
ATOM 1030 C C . GLU A 1 124 ? -13.774 -5.938 2.037 1.00 96.00 124 GLU A C 1
ATOM 1032 O O . GLU A 1 124 ? -14.444 -6.385 1.104 1.00 96.00 124 GLU A O 1
ATOM 1037 N N . ARG A 1 125 ? -13.109 -6.739 2.868 1.00 96.94 125 ARG A N 1
ATOM 1038 C CA . ARG A 1 125 ? -12.960 -8.171 2.645 1.00 96.94 125 ARG A CA 1
ATOM 1039 C C . ARG A 1 125 ? -14.257 -8.957 2.842 1.00 96.94 125 ARG A C 1
ATOM 1041 O O . ARG A 1 125 ? -14.499 -9.893 2.080 1.00 96.94 125 ARG A O 1
ATOM 1048 N N . ILE A 1 126 ? -15.050 -8.624 3.864 1.00 96.69 126 ILE A N 1
ATOM 1049 C CA . ILE A 1 126 ? -16.253 -9.370 4.271 1.00 96.69 126 ILE A CA 1
ATOM 1050 C C . ILE A 1 126 ? -17.511 -8.728 3.688 1.00 96.69 126 ILE A C 1
ATOM 1052 O O . ILE A 1 126 ? -18.265 -9.399 2.992 1.00 96.69 126 ILE A O 1
ATOM 1056 N N . THR A 1 127 ? -17.741 -7.441 3.953 1.00 94.25 127 THR A N 1
ATOM 1057 C CA . THR A 1 127 ? -18.975 -6.747 3.551 1.00 94.25 127 THR A CA 1
ATOM 1058 C C . THR A 1 127 ? -19.002 -6.478 2.049 1.00 94.25 127 THR A C 1
ATOM 1060 O O . THR A 1 127 ? -20.000 -6.768 1.396 1.00 94.25 127 THR A O 1
ATOM 1063 N N . ASN A 1 128 ? -17.890 -6.000 1.485 1.00 94.06 128 ASN A N 1
ATOM 1064 C CA . ASN A 1 128 ? -17.794 -5.675 0.055 1.00 94.06 128 ASN A CA 1
ATOM 1065 C C . ASN A 1 128 ? -17.278 -6.843 -0.806 1.00 94.06 128 ASN A C 1
ATOM 1067 O O . ASN A 1 128 ? -17.135 -6.703 -2.028 1.00 94.06 128 ASN A O 1
ATOM 1071 N N . ASN A 1 129 ? -17.017 -7.996 -0.174 1.00 95.88 129 ASN A N 1
ATOM 1072 C CA . ASN A 1 129 ? -16.538 -9.230 -0.797 1.00 95.88 129 ASN A CA 1
ATOM 1073 C C . ASN A 1 129 ? -15.329 -9.000 -1.728 1.00 95.88 129 ASN A C 1
ATOM 1075 O O . ASN A 1 129 ? -15.269 -9.515 -2.847 1.00 95.88 129 ASN A O 1
ATOM 1079 N N . ASN A 1 130 ? -14.393 -8.150 -1.295 1.00 96.19 130 ASN A N 1
ATOM 1080 C CA . ASN A 1 130 ? -13.224 -7.765 -2.074 1.00 96.19 130 ASN A CA 1
ATOM 1081 C C . ASN A 1 130 ? -12.032 -8.693 -1.776 1.00 96.19 130 ASN A C 1
ATOM 1083 O O . ASN A 1 130 ? -11.428 -8.624 -0.706 1.00 96.19 130 ASN A O 1
ATOM 1087 N N . PHE A 1 131 ? -11.668 -9.538 -2.744 1.00 95.50 131 PHE A N 1
ATOM 1088 C CA . PHE A 1 131 ? -10.505 -10.440 -2.678 1.00 95.50 131 PHE A CA 1
ATOM 1089 C C . PHE A 1 131 ? -9.239 -9.836 -3.301 1.00 95.50 131 PHE A C 1
ATOM 1091 O O . PHE A 1 131 ? -8.199 -10.491 -3.382 1.00 95.50 131 PHE A O 1
ATOM 1098 N N . GLU A 1 132 ? -9.320 -8.606 -3.807 1.00 96.56 132 GLU A N 1
ATOM 1099 C CA . GLU A 1 132 ? -8.277 -8.025 -4.641 1.00 96.56 132 GLU A CA 1
ATOM 1100 C C . GLU A 1 132 ? -7.349 -7.061 -3.902 1.00 96.56 132 GLU A C 1
ATOM 1102 O O . GLU A 1 132 ? -6.402 -6.568 -4.517 1.00 96.56 132 GLU A O 1
ATOM 1107 N N . ILE A 1 133 ? -7.551 -6.859 -2.598 1.00 97.94 133 ILE A N 1
ATOM 1108 C CA . ILE A 1 133 ? -6.667 -6.056 -1.749 1.00 97.94 133 ILE A CA 1
ATOM 1109 C C . ILE A 1 133 ? -5.254 -6.659 -1.790 1.00 97.94 133 ILE A C 1
ATOM 1111 O O . ILE A 1 133 ? -5.059 -7.863 -1.614 1.00 97.94 133 ILE A O 1
ATOM 1115 N N . LYS A 1 134 ? -4.249 -5.824 -2.048 1.00 98.25 134 LYS A N 1
ATOM 1116 C CA . LYS A 1 134 ? -2.837 -6.208 -2.168 1.00 98.25 134 LYS A CA 1
ATOM 1117 C C . LYS A 1 134 ? -2.033 -5.772 -0.951 1.00 98.25 134 LYS A C 1
ATOM 1119 O O . LYS A 1 134 ? -1.245 -6.571 -0.441 1.00 98.25 134 LYS A O 1
ATOM 1124 N N . TYR A 1 135 ? -2.255 -4.543 -0.486 1.00 98.56 135 TYR A N 1
ATOM 1125 C CA . TYR A 1 135 ? -1.516 -3.939 0.619 1.00 98.56 135 TYR A CA 1
ATOM 1126 C C . TYR A 1 135 ? -2.409 -3.088 1.520 1.00 98.56 135 TYR A C 1
ATOM 1128 O O . TYR A 1 135 ? -3.428 -2.549 1.091 1.00 98.56 135 TYR A O 1
ATOM 1136 N N . LEU A 1 136 ? -1.984 -2.952 2.772 1.00 98.62 136 LEU A N 1
ATOM 1137 C CA . LEU A 1 136 ? -2.540 -2.029 3.750 1.00 98.62 136 LEU A CA 1
ATOM 1138 C C . LEU A 1 136 ? -1.424 -1.164 4.316 1.00 98.62 136 LEU A C 1
ATOM 1140 O O . LEU A 1 136 ? -0.337 -1.668 4.600 1.00 98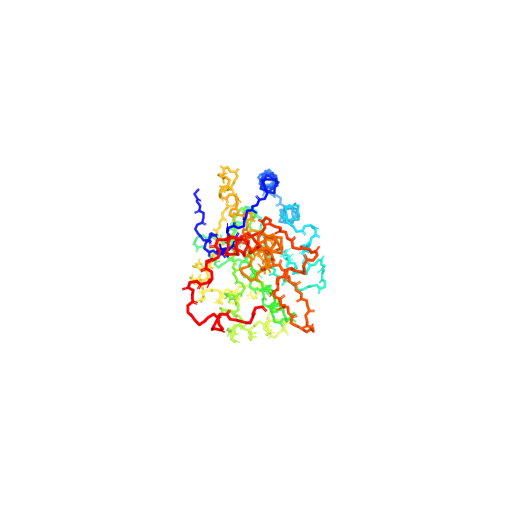.62 136 LEU A O 1
ATOM 1144 N N . ILE A 1 137 ? -1.682 0.128 4.468 1.00 98.44 137 ILE A N 1
ATOM 1145 C CA . ILE A 1 137 ? -0.666 1.116 4.818 1.00 98.44 137 ILE A CA 1
ATOM 1146 C C . ILE A 1 137 ? -1.161 1.967 5.979 1.00 98.44 137 ILE A C 1
ATOM 1148 O O . ILE A 1 137 ? -2.314 2.380 6.001 1.00 98.44 137 ILE A O 1
ATOM 1152 N N . ILE A 1 138 ? -0.269 2.255 6.921 1.00 98.00 138 ILE A N 1
ATOM 1153 C CA . ILE A 1 138 ? -0.449 3.304 7.924 1.00 98.00 138 ILE A CA 1
ATOM 1154 C C . ILE A 1 138 ? 0.665 4.324 7.731 1.00 98.00 138 ILE A C 1
ATOM 1156 O O . ILE A 1 138 ? 1.836 3.939 7.646 1.00 98.00 138 ILE A O 1
ATOM 1160 N N . THR A 1 139 ? 0.323 5.611 7.686 1.00 97.06 139 THR A N 1
ATOM 1161 C CA . THR A 1 139 ? 1.330 6.672 7.615 1.00 97.06 139 THR A CA 1
ATOM 1162 C C . THR A 1 139 ? 0.907 7.976 8.283 1.00 97.06 139 THR A C 1
ATOM 1164 O O . THR A 1 139 ? -0.253 8.370 8.235 1.00 97.06 139 THR A O 1
ATOM 1167 N N . ASN A 1 140 ? 1.869 8.682 8.874 1.00 96.00 140 ASN A N 1
ATOM 1168 C CA . ASN A 1 140 ? 1.739 10.077 9.305 1.00 96.00 140 ASN A CA 1
ATOM 1169 C C . ASN A 1 140 ? 2.504 11.029 8.367 1.00 96.00 140 ASN A C 1
ATOM 1171 O O . ASN A 1 140 ? 3.056 12.030 8.814 1.00 96.00 140 ASN A O 1
ATOM 1175 N N . ILE A 1 141 ? 2.582 10.693 7.077 1.00 96.06 141 ILE A N 1
ATOM 1176 C CA . ILE A 1 141 ? 3.490 11.266 6.072 1.00 96.06 141 ILE A CA 1
ATOM 1177 C C . ILE A 1 141 ? 4.928 10.778 6.234 1.00 96.06 141 ILE A C 1
ATOM 1179 O O . ILE A 1 141 ? 5.487 10.256 5.274 1.00 96.06 141 ILE A O 1
ATOM 1183 N N . TYR A 1 142 ? 5.533 10.917 7.412 1.00 95.44 142 TYR A N 1
ATOM 1184 C CA . TYR A 1 142 ? 6.941 10.560 7.592 1.00 95.44 142 TYR A CA 1
ATOM 1185 C C . TYR A 1 142 ? 7.131 9.062 7.754 1.00 95.44 142 TYR A C 1
ATOM 1187 O O . TYR A 1 142 ? 7.806 8.442 6.945 1.00 95.44 142 TYR A O 1
ATOM 1195 N N . ASP A 1 143 ? 6.528 8.472 8.774 1.00 95.69 143 ASP A N 1
ATOM 1196 C CA . ASP A 1 143 ? 6.641 7.056 9.070 1.00 95.69 143 ASP A CA 1
ATOM 1197 C C . ASP A 1 143 ? 5.627 6.277 8.238 1.00 95.69 143 ASP A C 1
ATOM 1199 O O . ASP A 1 143 ? 4.443 6.615 8.185 1.00 95.69 143 ASP A O 1
ATOM 1203 N N . TRP A 1 144 ? 6.095 5.223 7.581 1.00 97.19 144 TRP A N 1
ATOM 1204 C CA . TRP A 1 144 ? 5.279 4.314 6.788 1.00 97.19 144 TRP A CA 1
ATOM 1205 C C . TRP A 1 144 ? 5.370 2.916 7.366 1.00 97.19 144 TRP A C 1
ATOM 1207 O O . TRP A 1 144 ? 6.461 2.420 7.645 1.00 97.19 144 TRP A O 1
ATOM 1217 N N . PHE A 1 145 ? 4.218 2.267 7.491 1.00 97.25 145 PHE A N 1
ATOM 1218 C CA . PHE A 1 145 ? 4.089 0.864 7.861 1.00 97.25 145 PHE A CA 1
ATOM 1219 C C . PHE A 1 145 ? 3.220 0.183 6.813 1.00 97.25 145 PHE A C 1
ATOM 1221 O O . PHE A 1 145 ? 2.039 0.499 6.682 1.00 97.25 145 PHE A O 1
ATOM 1228 N N . VAL A 1 146 ? 3.819 -0.722 6.045 1.00 98.25 146 VAL A N 1
ATOM 1229 C CA . VAL A 1 146 ? 3.189 -1.372 4.898 1.00 98.25 146 VAL A CA 1
ATOM 1230 C C . VAL A 1 146 ? 3.084 -2.868 5.154 1.00 98.25 146 VAL A C 1
ATOM 1232 O O . VAL A 1 146 ? 4.079 -3.563 5.378 1.00 98.25 146 VAL A O 1
ATOM 1235 N N . PHE A 1 147 ? 1.854 -3.361 5.089 1.00 98.12 147 PHE A N 1
ATOM 1236 C CA . PHE A 1 147 ? 1.482 -4.749 5.303 1.00 98.12 147 PHE A CA 1
ATOM 1237 C C . PHE A 1 147 ? 0.962 -5.340 4.001 1.00 98.12 147 PHE A C 1
ATOM 1239 O O . PHE A 1 147 ? 0.162 -4.724 3.298 1.00 98.12 147 PHE A O 1
ATOM 1246 N N . ARG A 1 148 ? 1.371 -6.566 3.685 1.00 98.00 148 ARG A N 1
ATOM 1247 C CA . ARG A 1 148 ? 0.746 -7.320 2.596 1.00 98.00 148 ARG A CA 1
ATOM 1248 C C . ARG A 1 148 ? -0.631 -7.809 3.047 1.00 98.00 148 ARG A C 1
ATOM 1250 O O . ARG A 1 148 ? -0.792 -8.241 4.187 1.00 98.00 148 ARG A O 1
ATOM 1257 N N . ALA A 1 149 ? -1.614 -7.786 2.154 1.00 98.19 149 ALA A N 1
ATOM 1258 C CA . ALA A 1 149 ? -2.974 -8.209 2.483 1.00 98.19 149 ALA A CA 1
ATOM 1259 C C . ALA A 1 149 ? -3.086 -9.704 2.826 1.00 98.19 149 ALA A C 1
ATOM 1261 O O . ALA A 1 149 ? -3.936 -10.080 3.625 1.00 98.19 149 ALA A O 1
ATOM 1262 N N . ASP A 1 150 ? -2.198 -10.553 2.298 1.00 97.62 150 ASP A N 1
ATOM 1263 C CA . ASP A 1 150 ? -2.154 -11.985 2.631 1.00 97.62 150 ASP A CA 1
ATOM 1264 C C . ASP A 1 150 ? -1.809 -12.245 4.109 1.00 97.62 150 ASP A C 1
ATOM 1266 O O . ASP A 1 150 ? -2.274 -13.222 4.697 1.00 97.62 150 ASP A O 1
ATOM 1270 N N . LEU A 1 151 ? -1.046 -11.344 4.734 1.00 98.19 151 LEU A N 1
ATOM 1271 C CA . LEU A 1 151 ? -0.784 -11.363 6.170 1.00 98.19 151 LEU A CA 1
ATOM 1272 C C . LEU A 1 151 ? -2.072 -11.097 6.960 1.00 98.19 151 LEU A C 1
ATOM 1274 O O . LEU A 1 151 ? -2.368 -11.830 7.898 1.00 98.19 151 LEU A O 1
ATOM 1278 N N . PHE A 1 152 ? -2.857 -10.092 6.562 1.00 98.50 152 PHE A N 1
ATOM 1279 C CA . PHE A 1 152 ? -4.145 -9.790 7.198 1.00 98.50 152 PHE A CA 1
ATOM 1280 C C . PHE A 1 152 ? -5.174 -10.907 6.967 1.00 98.50 152 PHE A C 1
ATOM 1282 O O . PHE A 1 152 ? -5.908 -11.259 7.891 1.00 98.50 152 PHE A O 1
ATOM 1289 N N . GLU A 1 153 ? -5.179 -11.518 5.780 1.00 98.31 153 GLU A N 1
ATOM 1290 C CA . GLU A 1 153 ? -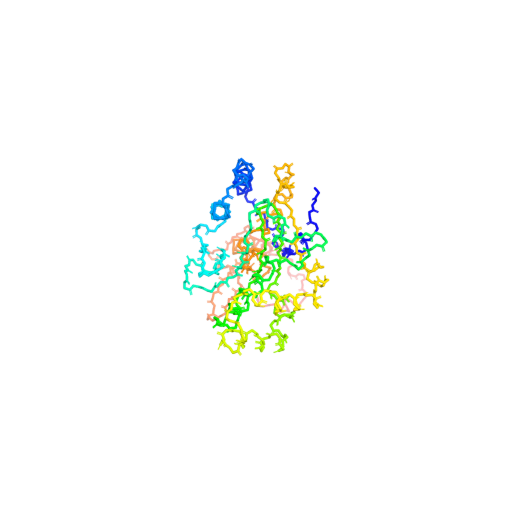6.034 -12.668 5.468 1.00 98.31 153 GLU A CA 1
ATOM 1291 C C . GLU A 1 153 ? -5.768 -13.818 6.444 1.00 98.31 153 GLU A C 1
ATOM 1293 O O . GLU A 1 153 ? -6.689 -14.325 7.085 1.00 98.31 153 GLU A O 1
ATOM 1298 N N . ARG A 1 154 ? -4.495 -14.187 6.612 1.00 98.19 154 ARG A N 1
ATOM 1299 C CA . ARG A 1 154 ? -4.086 -15.291 7.483 1.00 98.19 154 ARG A CA 1
ATOM 1300 C C . ARG A 1 154 ? -4.281 -14.995 8.969 1.00 98.19 154 ARG A C 1
ATOM 1302 O O . ARG A 1 154 ? -4.706 -15.877 9.706 1.00 98.19 154 ARG A O 1
ATOM 1309 N N . LEU A 1 155 ? -3.944 -13.786 9.419 1.00 98.38 155 LEU A N 1
ATOM 1310 C CA . LEU A 1 155 ? -3.965 -13.447 10.845 1.00 98.38 155 LEU A CA 1
ATOM 1311 C C . LEU A 1 155 ? -5.347 -13.049 11.363 1.00 98.38 155 LEU A C 1
ATOM 1313 O O . LEU A 1 155 ? -5.623 -13.252 12.542 1.00 98.38 155 LEU A O 1
ATOM 1317 N N . PHE A 1 156 ? -6.201 -12.471 10.515 1.00 98.44 156 PHE A N 1
ATOM 1318 C CA . PHE A 1 156 ? -7.467 -11.887 10.955 1.00 98.44 156 PHE A CA 1
ATOM 1319 C C . PHE A 1 156 ? -8.681 -12.500 10.271 1.00 98.44 156 PHE A C 1
ATOM 1321 O O . PHE A 1 156 ? -9.602 -12.937 10.954 1.00 98.44 156 PHE A O 1
ATOM 1328 N N . TYR A 1 157 ? -8.709 -12.561 8.939 1.00 98.12 157 TYR A N 1
ATOM 1329 C CA . TYR A 1 157 ? -9.885 -13.090 8.240 1.00 98.12 157 TYR A CA 1
ATOM 1330 C C . TYR A 1 157 ? -10.075 -14.599 8.474 1.00 98.12 157 TYR A C 1
ATOM 1332 O O . TYR A 1 157 ? -11.200 -15.073 8.608 1.00 98.12 157 TYR A O 1
ATOM 1340 N N . GLN A 1 158 ? -8.990 -15.368 8.581 1.00 97.94 158 GLN A N 1
ATOM 1341 C CA . GLN A 1 158 ? -9.066 -16.798 8.905 1.00 97.94 158 GLN A CA 1
ATOM 1342 C C . GLN A 1 158 ? -9.402 -17.075 10.384 1.00 97.94 158 GLN A C 1
ATOM 1344 O O . GLN A 1 158 ? -9.795 -18.199 10.717 1.00 97.94 158 GLN A O 1
ATOM 1349 N N . ASP A 1 159 ? -9.320 -16.074 11.271 1.00 98.19 159 ASP A N 1
ATOM 1350 C CA . ASP A 1 159 ? -9.808 -16.188 12.647 1.00 98.19 159 ASP A CA 1
ATOM 1351 C C . ASP A 1 159 ? -11.346 -16.130 12.654 1.00 98.19 159 ASP A C 1
ATOM 1353 O O . ASP A 1 159 ? -11.976 -15.069 12.683 1.00 98.19 159 ASP A O 1
ATOM 1357 N N . LYS A 1 160 ? -11.971 -17.313 12.662 1.00 97.69 160 LYS A N 1
ATOM 1358 C CA . LYS A 1 160 ? -13.435 -17.468 12.690 1.00 97.69 160 LYS A CA 1
ATOM 1359 C C . LYS A 1 160 ? -14.089 -16.758 13.876 1.00 97.69 160 LYS A C 1
ATOM 1361 O O . LYS A 1 160 ? -15.238 -16.330 13.763 1.00 97.69 160 LYS A O 1
ATOM 1366 N N . PHE A 1 161 ? -13.396 -16.656 15.011 1.00 97.38 161 PHE A N 1
ATOM 1367 C CA . PHE A 1 161 ? -13.923 -15.965 16.182 1.00 97.38 161 PHE A CA 1
ATOM 1368 C C . PHE A 1 161 ? -13.952 -14.454 15.941 1.00 97.38 161 PHE A C 1
ATOM 1370 O O . PHE A 1 161 ? -14.991 -13.831 16.161 1.00 97.38 161 PHE A O 1
ATOM 1377 N N . LEU A 1 162 ? -12.865 -13.882 15.415 1.00 97.94 162 LEU A N 1
ATOM 1378 C CA . LEU A 1 162 ? -12.821 -12.469 15.034 1.00 97.94 162 LEU A CA 1
ATOM 1379 C C . LEU A 1 162 ? -13.868 -12.132 13.967 1.00 97.94 162 LEU A C 1
ATOM 1381 O O . LEU A 1 162 ? -14.596 -11.153 14.119 1.00 97.94 162 LEU A O 1
ATOM 1385 N N . VAL A 1 163 ? -13.989 -12.952 12.919 1.00 97.88 163 VAL A N 1
ATOM 1386 C CA . VAL A 1 163 ? -14.992 -12.748 11.859 1.00 97.88 163 VAL A CA 1
ATOM 1387 C C . VAL A 1 163 ? -16.408 -12.755 12.428 1.00 97.88 163 VAL A C 1
ATOM 1389 O O . VAL A 1 163 ? -17.216 -11.893 12.082 1.00 97.88 163 VAL A O 1
ATOM 1392 N N . LYS A 1 164 ? -16.712 -13.677 13.350 1.00 97.00 164 LYS A N 1
ATOM 1393 C CA . LYS A 1 164 ? -18.010 -13.701 14.032 1.00 97.00 164 LYS A CA 1
ATOM 1394 C C . LYS A 1 164 ? -18.251 -12.417 14.831 1.00 97.00 164 LYS A C 1
ATOM 1396 O O . LYS A 1 164 ? -19.301 -11.803 14.668 1.00 97.00 164 LYS A O 1
ATOM 1401 N N . GLN A 1 165 ? -17.276 -11.981 15.635 1.00 95.75 165 GLN A N 1
ATOM 1402 C CA . GLN A 1 165 ? -17.380 -10.733 16.402 1.00 95.75 165 GLN A CA 1
ATOM 1403 C C . GLN A 1 165 ? -17.560 -9.505 15.502 1.00 95.75 165 GLN A C 1
ATOM 1405 O O . GLN A 1 165 ? -18.323 -8.601 15.839 1.00 95.75 165 GLN A O 1
ATOM 1410 N N . PHE A 1 166 ? -16.879 -9.470 14.356 1.00 95.88 166 PHE A N 1
ATOM 1411 C CA . PHE A 1 166 ? -17.036 -8.410 13.368 1.00 95.88 166 PHE A CA 1
ATOM 1412 C C . PHE A 1 166 ? -18.452 -8.388 12.776 1.00 95.88 166 PHE A C 1
ATOM 1414 O O . PHE A 1 166 ? -19.048 -7.317 12.707 1.00 95.88 166 PHE A O 1
ATOM 1421 N N . ASN A 1 167 ? -19.016 -9.541 12.403 1.00 95.56 167 ASN A N 1
ATOM 1422 C CA . ASN A 1 167 ? -20.385 -9.612 11.884 1.00 95.56 167 ASN A CA 1
ATOM 1423 C C . ASN A 1 167 ? -21.412 -9.189 12.944 1.00 95.56 167 ASN A C 1
ATOM 1425 O O . ASN A 1 167 ? -22.268 -8.355 12.664 1.00 95.56 167 ASN A O 1
ATOM 1429 N N . ASP A 1 168 ? -21.268 -9.662 14.189 1.00 94.00 168 ASP A N 1
ATOM 1430 C CA . ASP A 1 168 ? -22.112 -9.229 15.312 1.00 94.00 168 ASP A CA 1
ATOM 1431 C C . ASP A 1 168 ? -22.034 -7.709 15.541 1.00 94.00 168 ASP A C 1
ATOM 1433 O O . ASP A 1 168 ? -23.045 -7.073 15.846 1.00 94.00 168 ASP A O 1
ATOM 1437 N N . PHE A 1 169 ? -20.852 -7.114 15.355 1.00 92.12 169 PHE A N 1
ATOM 1438 C CA . PHE A 1 169 ? -20.659 -5.665 15.395 1.00 92.12 169 PHE A CA 1
ATOM 1439 C C . PHE A 1 169 ? -21.350 -4.942 14.223 1.00 92.12 169 PHE A C 1
ATOM 1441 O O . PHE A 1 169 ? -22.066 -3.971 14.466 1.00 92.12 169 PHE A O 1
ATOM 1448 N N . GLN A 1 170 ? -21.181 -5.402 12.974 1.00 89.88 170 GLN A N 1
ATOM 1449 C CA . GLN A 1 170 ? -21.814 -4.782 11.795 1.00 89.88 170 GLN A CA 1
ATOM 1450 C C . GLN A 1 170 ? -23.343 -4.859 11.850 1.00 89.88 170 GLN A C 1
ATOM 1452 O O . GLN A 1 170 ? -24.029 -3.907 11.488 1.00 89.88 170 GLN A O 1
ATOM 1457 N N . GLU A 1 171 ? -23.882 -5.969 12.348 1.00 89.75 171 GLU A N 1
ATOM 1458 C CA . GLU A 1 171 ? -25.323 -6.204 12.465 1.00 89.75 171 GLU A CA 1
ATOM 1459 C C . GLU A 1 171 ? -25.916 -5.628 13.762 1.00 89.75 171 GLU A C 1
ATOM 1461 O O . GLU A 1 171 ? -27.062 -5.920 14.098 1.00 89.75 171 GLU A O 1
ATOM 1466 N N . LYS A 1 172 ? -25.146 -4.805 14.495 1.00 87.44 172 LYS A N 1
ATOM 1467 C CA . LYS A 1 172 ? -25.571 -4.110 15.724 1.00 87.44 172 LYS A CA 1
ATOM 1468 C C . LYS A 1 172 ? -26.123 -5.052 16.805 1.00 87.44 172 LYS A C 1
ATOM 1470 O O . LYS A 1 172 ? -26.967 -4.666 17.607 1.00 87.44 172 LYS A O 1
ATOM 1475 N N . ARG A 1 173 ? -25.626 -6.292 16.865 1.00 83.69 173 ARG A N 1
ATOM 1476 C CA . ARG A 1 173 ? -26.023 -7.288 17.878 1.00 83.69 173 ARG A CA 1
ATOM 1477 C C . ARG A 1 173 ? -25.312 -7.114 19.222 1.00 83.69 173 ARG A C 1
ATOM 1479 O O . ARG A 1 173 ? -25.630 -7.813 20.181 1.00 83.69 173 ARG A O 1
ATOM 1486 N N . LEU A 1 174 ? -24.332 -6.215 19.296 1.00 81.31 174 LEU A N 1
ATOM 1487 C CA . LEU A 1 174 ? -23.561 -5.942 20.508 1.00 81.31 174 LEU A CA 1
ATOM 1488 C C . LEU A 1 174 ? -24.229 -4.873 21.381 1.00 81.31 174 LEU A C 1
ATOM 1490 O O . LEU A 1 174 ? -25.000 -4.044 20.912 1.00 81.31 174 LEU A O 1
ATOM 1494 N N . THR A 1 175 ? -23.866 -4.852 22.665 1.00 73.31 175 THR A N 1
ATOM 1495 C CA . THR A 1 175 ? -24.430 -3.953 23.691 1.00 73.31 175 THR A CA 1
ATOM 1496 C C . THR A 1 175 ? -24.192 -2.457 23.442 1.00 73.31 175 THR A C 1
ATOM 1498 O O . THR A 1 175 ? -24.799 -1.624 24.110 1.00 73.31 175 THR A O 1
ATOM 1501 N N . SER A 1 176 ? -23.315 -2.092 22.502 1.00 74.06 176 SER A N 1
ATOM 1502 C CA . SER A 1 176 ? -23.065 -0.713 22.077 1.00 74.06 176 SER A CA 1
ATOM 1503 C C . SER A 1 176 ? -22.779 -0.668 20.577 1.00 74.06 176 SER A C 1
ATOM 1505 O O . SER A 1 176 ? -21.917 -1.391 20.082 1.00 74.06 176 SER A O 1
ATOM 1507 N N . GLU A 1 177 ? -23.453 0.239 19.867 1.00 68.06 177 GLU A N 1
ATOM 1508 C CA . GLU A 1 177 ? -23.265 0.479 18.426 1.00 68.06 177 GLU A CA 1
ATOM 1509 C C . GLU A 1 177 ? -22.062 1.387 18.112 1.00 68.06 177 GLU A C 1
ATOM 1511 O O . GLU A 1 177 ? -21.792 1.716 16.958 1.00 68.06 177 GLU A O 1
ATOM 1516 N N . LYS A 1 178 ? -21.331 1.853 19.133 1.00 79.06 178 LYS A N 1
ATOM 1517 C CA . LYS A 1 178 ? -20.223 2.792 18.927 1.00 79.06 178 LYS A CA 1
ATOM 1518 C C . LYS A 1 178 ? -19.033 2.072 18.300 1.00 79.06 178 LYS A C 1
ATOM 1520 O O . LYS A 1 178 ? -18.518 1.123 18.883 1.00 79.06 178 LYS A O 1
ATOM 1525 N N . THR A 1 179 ? -18.480 2.622 17.215 1.00 81.94 179 THR A N 1
ATOM 1526 C CA . THR A 1 179 ? -17.228 2.144 16.587 1.00 81.94 179 THR A CA 1
ATOM 1527 C C . THR A 1 179 ? -16.066 2.047 17.580 1.00 81.94 179 THR A C 1
ATOM 1529 O O . THR A 1 179 ? -15.202 1.185 17.458 1.00 81.94 179 THR A O 1
ATOM 1532 N N . LYS A 1 180 ? -16.093 2.883 18.626 1.00 86.38 180 LYS A N 1
ATOM 1533 C CA . LYS A 1 180 ? -15.165 2.827 19.759 1.00 86.38 180 LYS A CA 1
ATOM 1534 C C . LYS A 1 180 ? -15.096 1.434 20.407 1.00 86.38 180 LYS A C 1
ATOM 1536 O O . LYS A 1 180 ? -14.004 0.994 20.743 1.00 86.38 180 LYS A O 1
ATOM 1541 N N . LEU A 1 181 ? -16.223 0.721 20.518 1.00 87.75 181 LEU A N 1
ATOM 1542 C CA . LEU A 1 181 ? -16.253 -0.646 21.048 1.00 87.75 181 LEU A CA 1
ATOM 1543 C C . LEU A 1 181 ? -15.420 -1.585 20.178 1.00 87.75 181 LEU A C 1
ATOM 1545 O O . LEU A 1 181 ? -14.630 -2.359 20.715 1.00 87.75 181 LEU A O 1
ATOM 1549 N N . PHE A 1 182 ? -15.553 -1.501 18.852 1.00 92.31 182 PHE A N 1
ATOM 1550 C CA . PHE A 1 182 ? -14.768 -2.337 17.948 1.00 92.31 182 PHE A CA 1
ATOM 1551 C C . PHE A 1 182 ? -13.268 -2.110 18.157 1.00 92.31 182 PHE A C 1
ATOM 1553 O O . PHE A 1 182 ? -12.529 -3.075 18.331 1.00 92.31 182 PHE A O 1
ATOM 1560 N N . TYR A 1 183 ? -12.832 -0.850 18.211 1.00 92.38 183 TYR A N 1
ATOM 1561 C CA . TYR A 1 183 ? -11.421 -0.506 18.391 1.00 92.38 183 TYR A CA 1
ATOM 1562 C C . TYR A 1 183 ? -10.866 -0.990 19.735 1.00 92.38 183 TYR A C 1
ATOM 1564 O O . TYR A 1 183 ? -9.874 -1.717 19.764 1.00 92.38 183 TYR A O 1
ATOM 1572 N N . GLU A 1 184 ? -11.529 -0.640 20.839 1.00 90.19 184 GLU A N 1
ATOM 1573 C CA . GLU A 1 184 ? -11.009 -0.858 22.195 1.00 90.19 184 GLU A CA 1
ATOM 1574 C C . GLU A 1 184 ? -11.155 -2.299 22.693 1.00 90.19 184 GLU A C 1
ATOM 1576 O O . GLU A 1 184 ? -10.446 -2.693 23.615 1.00 90.19 184 GLU A O 1
ATOM 1581 N N . SER A 1 185 ? -12.048 -3.096 22.097 1.00 90.56 185 SER A N 1
ATOM 1582 C CA . SER A 1 185 ? -12.287 -4.475 22.536 1.00 90.56 185 SER A CA 1
ATOM 1583 C C . SER A 1 185 ? -11.948 -5.510 21.466 1.00 90.56 185 SER A C 1
ATOM 1585 O O . SER A 1 185 ? -11.077 -6.349 21.684 1.00 90.56 185 SER A O 1
ATOM 1587 N N . ILE A 1 186 ? -12.589 -5.462 20.299 1.00 95.12 186 ILE A N 1
ATOM 1588 C CA . ILE A 1 186 ? -12.466 -6.511 19.278 1.00 95.12 186 ILE A CA 1
ATOM 1589 C C . ILE A 1 186 ? -11.096 -6.422 18.596 1.00 95.12 186 ILE A C 1
ATOM 1591 O O . ILE A 1 186 ? -10.288 -7.348 18.693 1.00 95.12 186 ILE A O 1
ATOM 1595 N N . ALA A 1 187 ? -10.802 -5.283 17.965 1.00 96.94 187 ALA A N 1
ATOM 1596 C CA . ALA A 1 187 ? -9.547 -5.054 17.259 1.00 96.94 187 ALA A CA 1
ATOM 1597 C C . ALA A 1 187 ? -8.351 -5.102 18.213 1.00 96.94 187 ALA A C 1
ATOM 1599 O O . ALA A 1 187 ? -7.361 -5.769 17.916 1.00 96.94 187 ALA A O 1
ATOM 1600 N N . PHE A 1 188 ? -8.455 -4.455 19.381 1.00 96.38 188 PHE A N 1
ATOM 1601 C CA . PHE A 1 188 ? -7.395 -4.470 20.386 1.00 96.38 188 PHE A CA 1
ATOM 1602 C C . PHE A 1 188 ? -6.984 -5.899 20.768 1.00 96.38 188 PHE A C 1
ATOM 1604 O O . PHE A 1 188 ? -5.796 -6.228 20.719 1.00 96.38 188 PHE A O 1
ATOM 1611 N N . ASN A 1 189 ? -7.947 -6.767 21.095 1.00 96.81 189 ASN A N 1
ATOM 1612 C CA . ASN A 1 189 ? -7.659 -8.147 21.479 1.00 96.81 189 ASN A CA 1
ATOM 1613 C C . ASN A 1 189 ? -7.115 -8.977 20.312 1.00 96.81 189 ASN A C 1
ATOM 1615 O O . ASN A 1 189 ? -6.160 -9.729 20.502 1.00 96.81 189 ASN A O 1
ATOM 1619 N N . ALA A 1 190 ? -7.680 -8.831 19.111 1.00 97.75 190 ALA A N 1
ATOM 1620 C CA . ALA A 1 190 ? -7.205 -9.536 17.922 1.00 97.75 190 ALA A CA 1
ATOM 1621 C C . ALA A 1 190 ? -5.751 -9.179 17.586 1.00 97.75 190 ALA A C 1
ATOM 1623 O O . ALA A 1 190 ? -4.916 -10.067 17.434 1.00 97.75 190 ALA A O 1
ATOM 1624 N N . ILE A 1 191 ? -5.424 -7.885 17.548 1.00 97.69 191 ILE A N 1
ATOM 1625 C CA . ILE A 1 191 ? -4.075 -7.399 17.236 1.00 97.69 191 ILE A CA 1
ATOM 1626 C C . ILE A 1 191 ? -3.071 -7.853 18.300 1.00 97.69 191 ILE A C 1
ATOM 1628 O O . ILE A 1 191 ? -1.964 -8.256 17.953 1.00 97.69 191 ILE A O 1
ATOM 1632 N N . ASN A 1 192 ? -3.432 -7.834 19.588 1.00 96.69 192 ASN A N 1
ATOM 1633 C CA . ASN A 1 192 ? -2.513 -8.252 20.653 1.00 96.69 192 ASN A CA 1
ATOM 1634 C C . ASN A 1 192 ? -2.074 -9.715 20.534 1.00 96.69 192 ASN A C 1
ATOM 1636 O O . ASN A 1 192 ? -0.919 -10.008 20.838 1.00 96.69 192 ASN A O 1
ATOM 1640 N N . LYS A 1 193 ? -2.944 -10.612 20.050 1.00 97.06 193 LYS A N 1
ATOM 1641 C CA . LYS A 1 193 ? -2.602 -12.030 19.841 1.00 97.06 193 LYS A CA 1
ATOM 1642 C C . LYS A 1 193 ? -1.495 -12.232 18.801 1.00 97.06 193 LYS A C 1
ATOM 1644 O O . LYS A 1 193 ? -0.729 -13.178 18.918 1.00 97.06 193 LYS A O 1
ATOM 1649 N N . VAL A 1 194 ? -1.408 -11.347 17.806 1.00 96.75 194 VAL A N 1
ATOM 1650 C CA . VAL A 1 194 ? -0.522 -11.490 16.633 1.00 96.75 194 VAL A CA 1
ATOM 1651 C C . VAL A 1 194 ? 0.473 -10.328 16.478 1.00 96.75 194 VAL A C 1
ATOM 1653 O O . VAL A 1 194 ? 1.116 -10.174 15.441 1.00 96.75 194 VAL A O 1
ATOM 1656 N N . LYS A 1 195 ? 0.626 -9.490 17.515 1.00 95.00 195 LYS A N 1
ATOM 1657 C CA . LYS A 1 195 ? 1.405 -8.236 17.487 1.00 95.00 195 LYS A CA 1
ATOM 1658 C C . LYS A 1 195 ? 2.852 -8.438 17.033 1.00 95.00 195 LYS A C 1
ATOM 1660 O O . LYS A 1 195 ? 3.362 -7.633 16.256 1.00 95.00 195 LYS A O 1
ATOM 1665 N N . LEU A 1 196 ? 3.518 -9.475 17.545 1.00 94.31 196 LEU A N 1
ATOM 1666 C CA . LEU A 1 196 ? 4.917 -9.759 17.215 1.00 94.31 196 LEU A CA 1
ATOM 1667 C C . LEU A 1 196 ? 5.063 -10.113 15.733 1.00 94.31 196 LEU A C 1
ATOM 1669 O O . LEU A 1 196 ? 5.870 -9.512 15.030 1.00 94.31 196 LEU A O 1
ATOM 1673 N N . GLU A 1 197 ? 4.206 -11.008 15.251 1.00 95.81 197 GLU A N 1
ATOM 1674 C CA . GLU A 1 197 ? 4.231 -11.477 13.871 1.00 95.81 197 GLU A CA 1
ATOM 1675 C C . GLU A 1 197 ? 3.929 -10.354 12.868 1.00 95.81 197 GLU A C 1
ATOM 1677 O O . GLU A 1 197 ? 4.595 -10.250 11.835 1.00 95.81 197 GLU A O 1
ATOM 1682 N N . LEU A 1 198 ? 2.990 -9.455 13.188 1.00 95.12 198 LEU A N 1
ATOM 1683 C CA . LEU A 1 198 ? 2.754 -8.249 12.389 1.00 95.12 198 LEU A CA 1
ATOM 1684 C C . LEU A 1 198 ? 3.997 -7.358 12.312 1.00 95.12 198 LEU A C 1
ATOM 1686 O O . LEU A 1 198 ? 4.335 -6.872 11.235 1.00 95.12 198 LEU A O 1
ATOM 1690 N N . LYS A 1 199 ? 4.675 -7.134 13.444 1.00 93.56 199 LYS A N 1
ATOM 1691 C CA . LYS A 1 199 ? 5.868 -6.278 13.516 1.00 93.56 199 LYS A CA 1
ATOM 1692 C C . LYS A 1 199 ? 7.027 -6.856 12.700 1.00 93.56 199 LYS A C 1
ATOM 1694 O O . LYS A 1 199 ? 7.737 -6.111 12.022 1.00 93.56 199 LYS A O 1
ATOM 1699 N N . GLU A 1 200 ? 7.208 -8.171 12.737 1.00 93.69 200 GLU A N 1
ATOM 1700 C CA . GLU A 1 200 ? 8.253 -8.867 11.980 1.00 93.69 200 GLU A CA 1
ATOM 1701 C C . GLU A 1 200 ? 8.000 -8.816 10.467 1.00 93.69 200 GLU A C 1
ATOM 1703 O O . GLU A 1 200 ? 8.928 -8.549 9.705 1.00 93.69 200 GLU A O 1
ATOM 1708 N N . ASN A 1 201 ? 6.740 -8.962 10.041 1.00 94.81 201 ASN A N 1
ATOM 1709 C CA . ASN A 1 201 ? 6.341 -9.049 8.629 1.00 94.81 201 ASN A CA 1
ATOM 1710 C C . ASN A 1 201 ? 5.878 -7.714 8.009 1.00 94.81 201 ASN A C 1
ATOM 1712 O O . ASN A 1 201 ? 5.362 -7.678 6.891 1.00 94.81 201 ASN A O 1
ATOM 1716 N N . CYS A 1 202 ? 6.064 -6.612 8.730 1.00 94.19 202 CYS A N 1
ATOM 1717 C CA . CYS A 1 202 ? 5.814 -5.249 8.272 1.00 94.19 202 CYS A CA 1
ATOM 1718 C C . CYS A 1 202 ? 7.059 -4.668 7.588 1.00 94.19 202 CYS A C 1
ATOM 1720 O O . CYS A 1 202 ? 8.164 -4.751 8.138 1.00 94.19 202 CYS A O 1
ATOM 1722 N N . VAL A 1 203 ? 6.879 -3.999 6.445 1.00 96.62 203 VAL A N 1
ATOM 1723 C CA . VAL A 1 203 ? 7.900 -3.103 5.879 1.00 96.62 203 VAL A CA 1
ATOM 1724 C C . VAL A 1 203 ? 7.687 -1.714 6.459 1.00 96.62 203 VAL A C 1
ATOM 1726 O O . VAL A 1 203 ? 6.599 -1.158 6.338 1.00 96.62 203 VAL A O 1
ATOM 1729 N N . ASN A 1 204 ? 8.715 -1.157 7.093 1.00 95.06 204 ASN A N 1
ATOM 1730 C CA . ASN A 1 204 ? 8.653 0.173 7.680 1.00 95.06 204 ASN A CA 1
ATOM 1731 C C . ASN A 1 204 ? 9.856 1.033 7.287 1.00 95.06 204 ASN A C 1
ATOM 1733 O O . ASN A 1 204 ? 10.969 0.525 7.120 1.00 95.06 204 ASN A O 1
ATOM 1737 N N . PHE A 1 205 ? 9.616 2.330 7.122 1.00 95.38 205 PHE A N 1
ATOM 1738 C CA . PHE A 1 205 ? 10.621 3.329 6.760 1.00 95.38 205 PHE A CA 1
ATOM 1739 C C . PHE A 1 205 ? 10.127 4.734 7.112 1.00 95.38 205 PHE A C 1
ATOM 1741 O O . PHE A 1 205 ? 8.921 4.941 7.245 1.00 95.38 205 PHE A O 1
ATOM 1748 N N . ASN A 1 206 ? 11.052 5.686 7.230 1.00 94.50 206 ASN A N 1
ATOM 1749 C CA . ASN A 1 206 ? 10.729 7.099 7.362 1.00 94.50 206 ASN A CA 1
ATOM 1750 C C . ASN A 1 206 ? 11.059 7.828 6.047 1.00 94.50 206 ASN A C 1
ATOM 1752 O O . ASN A 1 206 ? 12.150 7.663 5.511 1.00 94.50 206 ASN A O 1
ATOM 1756 N N . LEU A 1 207 ? 10.129 8.611 5.493 1.00 94.62 207 LEU A N 1
ATOM 1757 C CA . LEU A 1 207 ? 10.335 9.353 4.244 1.00 94.62 207 LEU A CA 1
ATOM 1758 C C . LEU A 1 207 ? 11.419 10.425 4.359 1.00 94.62 207 LEU A C 1
ATOM 1760 O O . LEU A 1 207 ? 12.088 10.690 3.362 1.00 94.62 207 LEU A O 1
ATOM 1764 N N . LYS A 1 208 ? 11.628 11.015 5.544 1.00 92.75 208 LYS A N 1
ATOM 1765 C CA . LYS A 1 208 ? 12.689 12.013 5.750 1.00 92.75 208 LYS A CA 1
ATOM 1766 C C . LYS A 1 208 ? 14.074 11.427 5.538 1.00 92.75 208 LYS A C 1
ATOM 1768 O O . LYS A 1 208 ? 14.955 12.140 5.069 1.00 92.75 208 LYS A O 1
ATOM 1773 N N . ASP A 1 209 ? 14.240 10.130 5.800 1.00 92.00 209 ASP A N 1
ATOM 1774 C CA . ASP A 1 209 ? 15.506 9.447 5.549 1.00 92.00 209 ASP A CA 1
ATOM 1775 C C . ASP A 1 209 ? 15.904 9.555 4.073 1.00 92.00 209 ASP A C 1
ATOM 1777 O O . ASP A 1 209 ? 17.087 9.539 3.783 1.00 92.00 209 ASP A O 1
ATOM 1781 N N . TYR A 1 210 ? 14.953 9.729 3.146 1.00 91.75 210 TYR A N 1
ATOM 1782 C CA . TYR A 1 210 ? 15.201 9.761 1.702 1.00 91.75 210 TYR A CA 1
ATOM 1783 C C . TYR A 1 210 ? 15.355 11.167 1.112 1.00 91.75 210 TYR A C 1
ATOM 1785 O O . TYR A 1 210 ? 15.683 11.279 -0.066 1.00 91.75 210 TYR A O 1
ATOM 1793 N N . GLU A 1 211 ? 15.166 12.239 1.889 1.00 82.25 211 GLU A N 1
ATOM 1794 C CA . GLU A 1 211 ? 15.254 13.623 1.387 1.00 82.25 211 GLU A CA 1
ATOM 1795 C C . GLU A 1 211 ? 16.649 13.945 0.814 1.00 82.25 211 GLU A C 1
ATOM 1797 O O . GLU A 1 211 ? 16.785 14.666 -0.172 1.00 82.25 211 GLU A O 1
ATOM 1802 N N . LYS A 1 212 ? 17.700 13.379 1.419 1.00 79.69 212 LYS A N 1
ATOM 1803 C CA . LYS A 1 212 ? 19.108 13.631 1.062 1.00 79.69 212 LYS A CA 1
ATOM 1804 C C . LYS A 1 212 ? 19.881 12.361 0.712 1.00 79.69 212 LYS A C 1
ATOM 1806 O O . LYS A 1 212 ? 21.110 12.372 0.722 1.00 79.69 212 LYS A O 1
ATOM 1811 N N . GLU A 1 213 ? 19.182 11.264 0.440 1.00 78.31 213 GLU A N 1
ATOM 1812 C CA . GLU A 1 213 ? 19.829 9.998 0.093 1.00 78.31 213 GLU A CA 1
ATOM 1813 C C . GLU A 1 213 ? 20.276 9.948 -1.372 1.00 78.31 213 GLU A C 1
ATOM 1815 O O . GLU A 1 213 ? 19.815 10.696 -2.237 1.00 78.31 213 GLU A O 1
ATOM 1820 N N . GLU A 1 214 ? 21.191 9.018 -1.635 1.00 76.88 214 GLU A N 1
ATOM 1821 C CA . GLU A 1 214 ? 21.704 8.715 -2.965 1.00 76.88 214 GLU A CA 1
ATOM 1822 C C . GLU A 1 214 ? 20.616 8.128 -3.886 1.00 76.88 214 GLU A C 1
ATOM 1824 O O . GLU A 1 214 ? 19.650 7.498 -3.438 1.00 76.88 214 GLU A O 1
ATOM 1829 N N . ASP A 1 215 ? 20.827 8.257 -5.201 1.00 79.19 215 ASP A N 1
ATOM 1830 C CA . ASP A 1 215 ? 19.897 7.817 -6.253 1.00 79.19 215 ASP A CA 1
ATOM 1831 C C . ASP A 1 215 ? 19.434 6.357 -6.100 1.00 79.19 215 ASP A C 1
ATOM 1833 O O . ASP A 1 215 ? 18.310 6.019 -6.482 1.00 79.19 215 ASP A O 1
ATOM 1837 N N . LEU A 1 216 ? 20.263 5.473 -5.530 1.00 85.81 216 LEU A N 1
ATOM 1838 C CA . LEU A 1 216 ? 19.910 4.066 -5.325 1.00 85.81 216 LEU A CA 1
ATOM 1839 C C . LEU A 1 216 ? 18.780 3.891 -4.299 1.00 85.81 216 LEU A C 1
ATOM 1841 O O . LEU A 1 216 ? 17.819 3.164 -4.564 1.00 85.81 216 LEU A O 1
ATOM 1845 N N . SER A 1 217 ? 18.875 4.552 -3.143 1.00 89.75 217 SER A N 1
ATOM 1846 C CA . SER A 1 217 ? 17.846 4.500 -2.097 1.00 89.75 217 SER A CA 1
ATOM 1847 C C . SER A 1 217 ? 16.535 5.106 -2.605 1.00 89.75 217 SER A C 1
ATOM 1849 O O . SER A 1 217 ? 15.471 4.506 -2.432 1.00 89.75 217 SER A O 1
ATOM 1851 N N . LEU A 1 218 ? 16.617 6.239 -3.314 1.00 91.81 218 LEU A N 1
ATOM 1852 C CA . LEU A 1 218 ? 15.467 6.881 -3.960 1.00 91.81 218 LEU A CA 1
ATOM 1853 C C . LEU A 1 218 ? 14.825 5.980 -5.015 1.00 91.81 218 LEU A C 1
ATOM 1855 O O . LEU A 1 218 ? 13.607 5.853 -5.054 1.00 91.81 218 LEU A O 1
ATOM 1859 N N . THR A 1 219 ? 15.630 5.294 -5.826 1.00 93.00 219 THR A N 1
ATOM 1860 C CA . THR A 1 219 ? 15.147 4.336 -6.828 1.00 93.00 219 THR A CA 1
ATOM 1861 C C . THR A 1 219 ? 14.381 3.179 -6.186 1.00 93.00 219 THR A C 1
ATOM 1863 O O . THR A 1 219 ? 13.344 2.757 -6.701 1.00 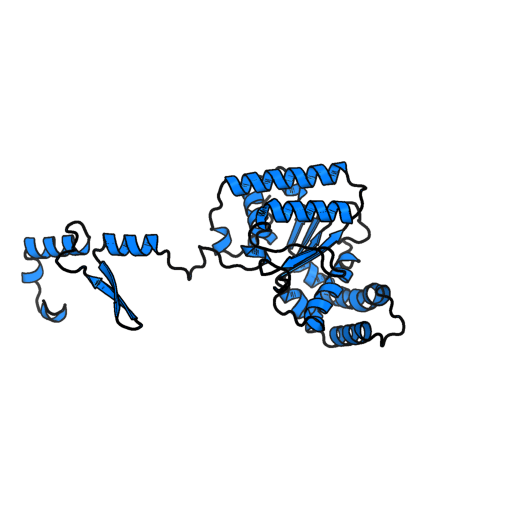93.00 219 THR A O 1
ATOM 1866 N N . LEU A 1 220 ? 14.866 2.649 -5.062 1.00 94.75 220 LEU A N 1
ATOM 1867 C CA . LEU A 1 220 ? 14.188 1.564 -4.351 1.00 94.75 220 LEU A CA 1
ATOM 1868 C C . LEU A 1 220 ? 12.862 2.024 -3.752 1.00 94.75 220 LEU A C 1
ATOM 1870 O O . LEU A 1 220 ? 11.852 1.346 -3.940 1.00 94.75 220 LEU A O 1
ATOM 1874 N N . LEU A 1 221 ? 12.848 3.183 -3.092 1.00 96.19 221 LEU A N 1
ATOM 1875 C CA . LEU A 1 221 ? 11.618 3.763 -2.565 1.00 96.19 221 LEU A CA 1
ATOM 1876 C C . LEU A 1 221 ? 10.626 4.083 -3.691 1.00 96.19 221 LEU A C 1
ATOM 1878 O O . LEU A 1 221 ? 9.442 3.766 -3.576 1.00 96.19 221 LEU A O 1
ATOM 1882 N N . TYR A 1 222 ? 11.118 4.624 -4.808 1.00 95.88 222 TYR A N 1
ATOM 1883 C CA . TYR A 1 222 ? 10.305 4.911 -5.982 1.00 95.88 222 TYR A CA 1
ATOM 1884 C C . TYR A 1 222 ? 9.589 3.654 -6.479 1.00 95.88 222 TYR A C 1
ATOM 1886 O O . TYR A 1 222 ? 8.378 3.659 -6.690 1.00 95.88 222 TYR A O 1
ATOM 1894 N N . LYS A 1 223 ? 10.335 2.553 -6.640 1.00 96.25 223 LYS A N 1
ATOM 1895 C CA . LYS A 1 223 ? 9.775 1.261 -7.053 1.00 96.25 223 LYS A CA 1
ATOM 1896 C C . LYS A 1 223 ? 8.786 0.727 -6.029 1.00 96.25 223 LYS A C 1
ATOM 1898 O O . LYS A 1 223 ? 7.757 0.179 -6.412 1.00 96.25 223 LYS A O 1
ATOM 1903 N N . PHE A 1 224 ? 9.083 0.888 -4.748 1.00 97.44 224 PHE A N 1
ATOM 1904 C CA . PHE A 1 224 ? 8.237 0.405 -3.668 1.00 97.44 224 PHE A CA 1
ATOM 1905 C C . PHE A 1 224 ? 6.869 1.093 -3.635 1.00 97.44 224 PHE A C 1
ATOM 1907 O O . PHE A 1 224 ? 5.859 0.416 -3.493 1.00 97.44 224 PHE A O 1
ATOM 1914 N N . LEU A 1 225 ? 6.807 2.408 -3.841 1.00 97.19 225 LEU A N 1
ATOM 1915 C CA . LEU A 1 225 ? 5.541 3.151 -3.860 1.00 97.19 225 LEU A CA 1
ATOM 1916 C C . LEU A 1 225 ? 4.814 3.108 -5.214 1.00 97.19 225 LEU A C 1
ATOM 1918 O O . LEU A 1 225 ? 3.691 3.606 -5.326 1.00 97.19 225 LEU A O 1
ATOM 1922 N N . SER A 1 226 ? 5.432 2.515 -6.238 1.00 95.94 226 SER A N 1
ATOM 1923 C CA . SER A 1 226 ? 4.872 2.440 -7.587 1.00 95.94 226 SER A CA 1
ATOM 1924 C C . SER A 1 226 ? 3.666 1.490 -7.691 1.00 95.94 226 SER A C 1
ATOM 1926 O O . SER A 1 226 ? 3.586 0.498 -6.956 1.00 95.94 226 SER A O 1
ATOM 1928 N N . PRO A 1 227 ? 2.761 1.712 -8.662 1.00 95.00 227 PRO A N 1
ATOM 1929 C CA . PRO A 1 227 ? 1.648 0.808 -8.941 1.00 95.00 227 PRO A CA 1
ATOM 1930 C C . PRO A 1 227 ? 2.105 -0.611 -9.317 1.00 95.00 227 PRO A C 1
ATOM 1932 O O . PRO A 1 227 ? 1.442 -1.579 -8.952 1.00 95.00 227 PRO A O 1
ATOM 1935 N N . GLN A 1 228 ? 3.261 -0.780 -9.969 1.00 94.06 228 GLN A N 1
ATOM 1936 C CA . GLN A 1 228 ? 3.818 -2.106 -10.270 1.00 94.06 228 GLN A CA 1
ATOM 1937 C C . GLN A 1 228 ? 4.053 -2.929 -9.000 1.00 94.06 228 GLN A C 1
ATOM 1939 O O . GLN A 1 228 ? 3.828 -4.139 -9.003 1.00 94.06 228 GLN A O 1
ATOM 1944 N N . HIS A 1 229 ? 4.454 -2.285 -7.900 1.00 96.69 229 HIS A N 1
ATOM 1945 C CA . HIS A 1 229 ? 4.580 -2.957 -6.614 1.00 96.69 229 HIS A CA 1
ATOM 1946 C C . HIS A 1 229 ? 3.249 -3.012 -5.856 1.00 96.69 229 HIS A C 1
ATOM 1948 O O . HIS A 1 229 ? 2.745 -4.103 -5.586 1.00 96.69 229 HIS A O 1
ATOM 1954 N N . LEU A 1 230 ? 2.662 -1.852 -5.542 1.00 97.31 230 LEU A N 1
ATOM 1955 C CA . LEU A 1 230 ? 1.512 -1.759 -4.638 1.00 97.31 230 LEU A CA 1
ATOM 1956 C C . LEU A 1 230 ? 0.221 -2.348 -5.222 1.00 97.31 230 LEU A C 1
ATOM 1958 O O . LEU A 1 230 ? -0.601 -2.864 -4.472 1.00 97.31 230 LEU A O 1
ATOM 1962 N N . LEU A 1 231 ? 0.048 -2.340 -6.544 1.00 95.56 231 LEU A N 1
ATOM 1963 C CA . LEU A 1 231 ? -1.092 -2.977 -7.219 1.00 95.56 231 LEU A CA 1
ATOM 1964 C C . LEU A 1 231 ? -0.717 -4.316 -7.871 1.00 95.56 231 LEU A C 1
ATOM 1966 O O . LEU A 1 231 ? -1.568 -4.970 -8.470 1.00 95.56 231 LEU A O 1
ATOM 1970 N N . LYS A 1 232 ? 0.541 -4.758 -7.721 1.00 94.25 232 LYS A N 1
ATOM 1971 C CA . LYS A 1 232 ? 1.092 -5.980 -8.334 1.00 94.25 232 LYS A CA 1
ATOM 1972 C C . LYS A 1 232 ? 0.860 -6.046 -9.851 1.00 94.25 232 LYS A C 1
ATOM 1974 O O . LYS A 1 232 ? 0.530 -7.107 -10.381 1.00 94.25 232 LYS A O 1
ATOM 1979 N N . LEU A 1 233 ? 1.002 -4.914 -10.544 1.00 91.06 233 LEU A N 1
ATOM 1980 C CA . LEU A 1 233 ? 0.837 -4.871 -11.998 1.00 91.06 233 LEU A CA 1
ATOM 1981 C C . LEU A 1 233 ? 1.989 -5.589 -12.714 1.00 91.06 233 LEU A C 1
ATOM 1983 O O . LEU A 1 233 ? 3.122 -5.584 -12.218 1.00 91.06 233 LEU A O 1
ATOM 1987 N N . PRO A 1 234 ? 1.732 -6.155 -13.905 1.00 87.62 234 PRO A N 1
ATOM 1988 C CA . PRO A 1 234 ? 2.802 -6.655 -14.755 1.00 87.62 234 PRO A CA 1
ATOM 1989 C C . PRO A 1 234 ? 3.768 -5.524 -15.140 1.00 87.62 234 PRO A C 1
ATOM 1991 O O . PRO A 1 234 ? 3.393 -4.355 -15.252 1.00 87.62 234 PRO A O 1
ATOM 1994 N N . PHE A 1 235 ? 5.028 -5.882 -15.367 1.00 83.38 235 PHE A N 1
ATOM 1995 C CA . PHE A 1 235 ? 6.084 -4.979 -15.823 1.00 83.38 235 PHE A CA 1
ATOM 1996 C C . PHE A 1 235 ? 6.862 -5.642 -16.965 1.00 83.38 235 PHE A C 1
ATOM 1998 O O . PHE A 1 235 ? 6.893 -6.863 -17.059 1.00 83.38 235 PHE A O 1
ATOM 2005 N N . ALA A 1 236 ? 7.501 -4.843 -17.827 1.00 65.06 236 ALA A N 1
ATOM 2006 C CA . ALA A 1 236 ? 8.107 -5.312 -19.083 1.00 65.06 236 ALA A CA 1
ATOM 2007 C C . ALA A 1 236 ? 9.142 -6.449 -18.926 1.00 65.06 236 ALA A C 1
ATOM 2009 O O . ALA A 1 236 ? 9.319 -7.242 -19.840 1.00 65.06 236 ALA A O 1
ATOM 2010 N N . ASN A 1 237 ? 9.786 -6.556 -17.758 1.00 60.03 237 ASN A N 1
ATOM 2011 C CA . ASN A 1 237 ? 10.715 -7.642 -17.418 1.00 60.03 237 ASN A CA 1
ATOM 2012 C C . ASN A 1 237 ? 10.046 -8.821 -16.683 1.00 60.03 237 ASN A C 1
ATOM 2014 O O . ASN A 1 237 ? 10.730 -9.542 -15.949 1.00 60.03 237 ASN A O 1
ATOM 2018 N N . ASP A 1 238 ? 8.733 -9.028 -16.808 1.00 55.12 238 ASP A N 1
ATOM 2019 C CA . ASP A 1 238 ? 8.181 -10.341 -16.481 1.00 55.12 238 ASP A CA 1
ATOM 2020 C C . ASP A 1 238 ? 8.876 -11.339 -17.411 1.00 55.12 238 ASP A C 1
ATOM 2022 O O . ASP A 1 238 ? 8.844 -11.190 -18.632 1.00 55.12 238 ASP A O 1
ATOM 2026 N N . SER A 1 239 ? 9.585 -12.306 -16.828 1.00 54.75 239 SER A N 1
ATOM 2027 C CA . SER A 1 239 ? 10.448 -13.260 -17.538 1.00 54.75 239 SER A CA 1
ATOM 2028 C C . SER A 1 239 ? 9.675 -14.124 -18.543 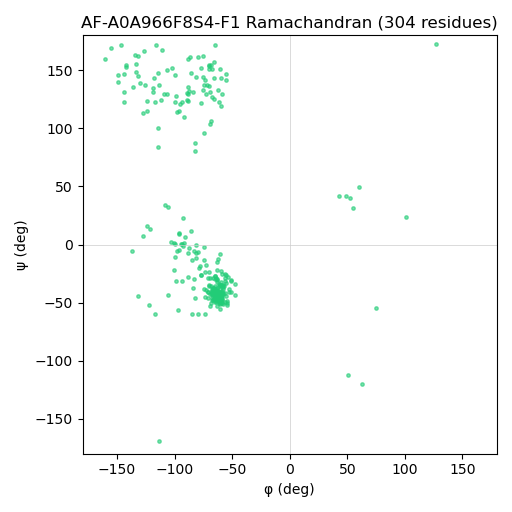1.00 54.75 239 SER A C 1
ATOM 2030 O O . SER A 1 239 ? 10.280 -14.851 -19.323 1.00 54.75 239 SER A O 1
ATOM 2032 N N . ASN A 1 240 ? 8.344 -14.018 -18.525 1.00 56.41 240 ASN A N 1
ATOM 2033 C CA . ASN A 1 240 ? 7.410 -14.652 -19.442 1.00 56.41 240 ASN A CA 1
ATOM 2034 C C . ASN A 1 240 ? 7.008 -13.764 -20.641 1.00 56.41 240 ASN A C 1
ATOM 2036 O O . ASN A 1 240 ? 6.215 -14.196 -21.476 1.00 56.41 240 ASN A O 1
ATOM 2040 N N . SER A 1 241 ? 7.527 -12.536 -20.743 1.00 58.59 241 SER A N 1
ATOM 2041 C CA . SER A 1 241 ? 7.245 -11.606 -21.847 1.00 58.59 241 SER A CA 1
ATOM 2042 C C . SER A 1 241 ? 8.337 -11.703 -22.911 1.00 58.59 241 SER A C 1
ATOM 2044 O O . SER A 1 241 ? 9.506 -11.454 -22.628 1.00 58.59 241 SER A O 1
ATOM 2046 N N . LEU A 1 242 ? 7.964 -12.037 -24.147 1.00 67.69 242 LEU A N 1
ATOM 2047 C CA . LEU A 1 242 ? 8.880 -12.011 -25.287 1.00 67.69 242 LEU A CA 1
ATOM 2048 C C . LEU A 1 242 ? 9.093 -10.561 -25.750 1.00 67.69 242 LEU A C 1
ATOM 2050 O O . LEU A 1 242 ? 8.132 -9.896 -26.143 1.00 67.69 242 LEU A O 1
ATOM 2054 N N . ASP A 1 243 ? 10.340 -10.086 -25.756 1.00 78.38 243 ASP A N 1
ATOM 2055 C CA . ASP A 1 243 ? 10.703 -8.838 -26.434 1.00 78.38 243 ASP A CA 1
ATOM 2056 C C . ASP A 1 243 ? 10.604 -9.050 -27.951 1.00 78.38 243 ASP A C 1
ATOM 2058 O O . ASP A 1 243 ? 11.452 -9.698 -28.565 1.00 78.38 243 ASP A O 1
ATOM 2062 N N . GLN A 1 244 ? 9.533 -8.528 -28.550 1.00 82.88 244 GLN A N 1
ATOM 2063 C CA . GLN A 1 244 ? 9.253 -8.681 -29.979 1.00 82.88 244 GLN A CA 1
ATOM 2064 C C . GLN A 1 244 ? 10.316 -8.026 -30.866 1.00 82.88 244 GLN A C 1
ATOM 2066 O O . GLN A 1 244 ? 10.575 -8.530 -31.958 1.00 82.88 244 GLN A O 1
ATOM 2071 N N . GLY A 1 245 ? 10.932 -6.928 -30.415 1.00 84.88 245 GLY A N 1
ATOM 2072 C CA . GLY A 1 245 ? 11.967 -6.229 -31.173 1.00 84.88 245 GLY A CA 1
ATOM 2073 C C . GLY A 1 245 ? 13.230 -7.073 -31.245 1.00 84.88 245 GLY A C 1
ATOM 2074 O O . GLY A 1 245 ? 13.688 -7.402 -32.336 1.00 84.88 245 GLY A O 1
ATOM 2075 N N . PHE A 1 246 ? 13.720 -7.520 -30.085 1.00 86.69 246 PHE A N 1
ATOM 2076 C CA . PHE A 1 246 ? 14.869 -8.424 -30.014 1.00 86.69 246 PHE A CA 1
ATOM 2077 C C . PHE A 1 246 ? 14.610 -9.744 -30.748 1.00 86.69 246 PHE A C 1
ATOM 2079 O O . PHE A 1 246 ? 15.463 -10.210 -31.495 1.00 86.69 246 PHE A O 1
ATOM 2086 N N . TYR A 1 247 ? 13.430 -10.343 -30.563 1.00 90.25 247 TYR A N 1
ATOM 2087 C CA . TYR A 1 247 ? 13.057 -11.587 -31.233 1.00 90.25 247 TYR A CA 1
ATOM 2088 C C . TYR A 1 247 ? 13.070 -11.444 -32.761 1.00 90.25 247 TYR A C 1
ATOM 2090 O O . TYR A 1 247 ? 13.647 -12.282 -33.452 1.00 90.25 247 TYR A O 1
ATOM 2098 N N . SER A 1 248 ? 12.493 -10.361 -33.288 1.00 90.94 248 SER A N 1
ATOM 2099 C CA . SER A 1 248 ? 12.458 -10.101 -34.732 1.00 90.94 248 SER A CA 1
ATOM 2100 C C . SER A 1 248 ? 13.854 -9.833 -35.302 1.00 90.94 248 SER A C 1
ATOM 2102 O O . SER A 1 248 ? 14.201 -10.377 -36.348 1.00 90.94 248 SER A O 1
ATOM 2104 N N . GLU A 1 249 ? 14.670 -9.045 -34.596 1.00 93.94 249 GLU A N 1
ATOM 2105 C CA . GLU A 1 249 ? 16.077 -8.784 -34.938 1.00 93.94 249 GLU A CA 1
ATOM 2106 C C . GLU A 1 249 ? 16.905 -10.076 -34.943 1.00 93.94 249 GLU A C 1
ATOM 2108 O O . GLU A 1 249 ? 17.668 -10.329 -35.873 1.00 93.94 249 GLU A O 1
ATOM 2113 N N . LEU A 1 250 ? 16.719 -10.943 -33.944 1.00 95.06 250 LEU A N 1
ATOM 2114 C CA . LEU A 1 250 ? 17.416 -12.224 -33.863 1.00 95.06 250 LEU A CA 1
ATOM 2115 C C . LEU A 1 250 ? 17.083 -13.122 -35.059 1.00 95.06 250 LEU A C 1
ATOM 2117 O O . LEU A 1 250 ? 17.992 -13.667 -35.686 1.00 95.06 250 LEU A O 1
ATOM 2121 N N . LEU A 1 251 ? 15.798 -13.257 -35.406 1.00 95.75 251 LEU A N 1
ATOM 2122 C CA . LEU A 1 251 ? 15.388 -14.009 -36.594 1.00 95.75 251 LEU A CA 1
ATOM 2123 C C . LEU A 1 251 ? 15.989 -13.404 -37.870 1.00 95.75 251 LEU A C 1
ATOM 2125 O O . LEU A 1 251 ? 16.498 -14.146 -38.711 1.00 95.75 251 LEU A O 1
ATOM 2129 N N . HIS A 1 252 ? 16.007 -12.072 -37.981 1.00 93.62 252 HIS A N 1
ATOM 2130 C CA . HIS A 1 252 ? 16.600 -11.367 -39.116 1.00 93.62 252 HIS A CA 1
ATOM 2131 C C . HIS A 1 252 ? 18.102 -11.655 -39.273 1.00 93.62 252 HIS A C 1
ATOM 2133 O O . HIS A 1 252 ? 18.533 -12.026 -40.365 1.00 93.62 252 HIS A O 1
ATOM 2139 N N . ILE A 1 253 ? 18.886 -11.558 -38.191 1.00 96.12 253 ILE A N 1
ATOM 2140 C CA . ILE A 1 253 ? 20.332 -11.845 -38.192 1.00 96.12 253 ILE A CA 1
ATOM 2141 C C . ILE A 1 253 ? 20.605 -13.299 -38.600 1.00 96.12 253 ILE A C 1
ATOM 2143 O O . ILE A 1 253 ? 21.539 -13.573 -39.360 1.00 96.12 253 ILE A O 1
ATOM 2147 N N . ILE A 1 254 ? 19.790 -14.241 -38.115 1.00 97.25 254 ILE A N 1
ATOM 2148 C CA . ILE A 1 254 ? 19.938 -15.655 -38.473 1.00 97.25 254 ILE A CA 1
ATOM 2149 C C . ILE A 1 254 ? 19.549 -15.892 -39.941 1.00 97.25 254 ILE A C 1
ATOM 2151 O O . ILE A 1 254 ? 20.204 -16.688 -40.603 1.00 97.25 254 ILE A O 1
ATOM 2155 N N . GLY A 1 255 ? 18.549 -15.185 -40.476 1.00 95.94 255 GLY A N 1
ATOM 2156 C CA . GLY A 1 255 ? 17.991 -15.410 -41.820 1.00 95.94 255 GLY A CA 1
ATOM 2157 C C . GLY A 1 255 ? 16.677 -16.203 -41.812 1.00 95.94 255 GLY A C 1
ATOM 2158 O O . GLY A 1 255 ? 16.319 -16.852 -42.798 1.00 95.94 255 GLY A O 1
ATOM 2159 N N . LEU A 1 256 ? 15.961 -16.168 -40.688 1.00 96.75 256 LEU A N 1
ATOM 2160 C CA . LEU A 1 256 ? 14.696 -16.862 -40.457 1.00 96.75 256 LEU A CA 1
ATOM 2161 C C . LEU A 1 256 ? 13.532 -15.868 -40.360 1.00 96.75 256 LEU A C 1
ATOM 2163 O O . LEU A 1 256 ? 13.712 -14.659 -40.217 1.00 96.75 256 LEU A O 1
ATOM 2167 N N . THR A 1 257 ? 12.313 -16.389 -40.418 1.00 94.44 257 THR A N 1
ATOM 2168 C CA . THR A 1 257 ? 11.081 -15.628 -40.227 1.00 94.44 257 THR A CA 1
ATOM 2169 C C . THR A 1 257 ? 10.047 -16.453 -39.465 1.00 94.44 257 THR A C 1
ATOM 2171 O O . THR A 1 257 ? 10.073 -17.683 -39.503 1.00 94.44 257 THR A O 1
ATOM 2174 N N . GLU A 1 258 ? 9.150 -15.781 -38.744 1.00 93.44 258 GLU A N 1
ATOM 2175 C CA . GLU A 1 258 ? 8.006 -16.426 -38.102 1.00 93.44 258 GLU A CA 1
ATOM 2176 C C . GLU A 1 258 ? 6.793 -16.358 -39.033 1.00 93.44 258 GLU A C 1
ATOM 2178 O O . GLU A 1 258 ? 6.329 -15.273 -39.389 1.00 93.44 258 GLU A O 1
ATOM 2183 N N . VAL A 1 259 ? 6.234 -17.517 -39.375 1.00 92.00 259 VAL A N 1
ATOM 2184 C CA . VAL A 1 259 ? 4.988 -17.628 -40.133 1.00 92.00 259 VAL A CA 1
ATOM 2185 C C . VAL A 1 259 ? 3.886 -18.264 -39.306 1.00 92.00 259 VAL A C 1
ATOM 2187 O O . VAL A 1 259 ? 4.101 -19.124 -38.448 1.00 92.00 259 VAL A O 1
ATOM 2190 N N . LYS A 1 260 ? 2.653 -17.833 -39.569 1.00 91.56 260 LYS A N 1
ATOM 2191 C CA . LYS A 1 260 ? 1.466 -18.380 -38.917 1.00 91.56 260 LYS A CA 1
ATOM 2192 C C . LYS A 1 260 ? 0.847 -19.454 -39.803 1.00 91.56 260 LYS A C 1
ATOM 2194 O O . LYS A 1 260 ? 0.306 -19.141 -40.860 1.00 91.56 260 LYS A O 1
ATOM 2199 N N . GLN A 1 261 ? 0.853 -20.699 -39.335 1.00 89.12 261 GLN A N 1
ATOM 2200 C CA . GLN A 1 261 ? 0.168 -21.813 -39.986 1.00 89.12 261 GLN A CA 1
ATOM 2201 C C . GLN A 1 261 ? -0.969 -22.307 -39.082 1.00 89.12 261 GLN A C 1
ATOM 2203 O O . GLN A 1 261 ? -0.765 -23.013 -38.090 1.00 89.12 261 GLN A O 1
ATOM 2208 N N . GLY A 1 262 ? -2.195 -21.883 -39.399 1.00 87.81 262 GLY A N 1
ATOM 2209 C CA . GLY A 1 262 ? -3.374 -22.144 -38.570 1.00 87.81 262 GLY A CA 1
ATOM 2210 C C . GLY A 1 262 ? -3.264 -21.490 -37.187 1.00 87.81 262 GLY A C 1
ATOM 2211 O O . GLY A 1 262 ? -3.143 -20.267 -37.074 1.00 87.81 262 GLY A O 1
ATOM 2212 N N . SER A 1 263 ? -3.317 -22.304 -36.127 1.00 86.38 263 SER A N 1
ATOM 2213 C CA . SER A 1 263 ? -3.138 -21.865 -34.734 1.00 86.38 263 SER A CA 1
ATOM 2214 C C . SER A 1 263 ? -1.681 -21.877 -34.259 1.00 86.38 263 SER A C 1
ATOM 2216 O O . SER A 1 263 ? -1.403 -21.391 -33.164 1.00 86.38 263 SER A O 1
ATOM 2218 N N . LYS A 1 264 ? -0.748 -22.413 -35.059 1.00 86.88 264 LYS A N 1
ATOM 2219 C CA . LYS A 1 264 ? 0.669 -22.523 -34.700 1.00 86.88 264 LYS A CA 1
ATOM 2220 C C . LYS A 1 264 ? 1.488 -21.401 -35.336 1.00 86.88 264 LYS A C 1
ATOM 2222 O O . LYS A 1 264 ? 1.212 -20.962 -36.453 1.00 86.88 264 LYS A O 1
ATOM 2227 N N . LYS A 1 265 ? 2.514 -20.967 -34.610 1.00 89.00 265 LYS A N 1
ATOM 2228 C CA . LYS A 1 265 ? 3.605 -20.136 -35.121 1.00 89.00 265 LYS A CA 1
ATOM 2229 C C . LYS A 1 265 ? 4.782 -21.055 -35.421 1.00 89.00 265 LYS A C 1
ATOM 2231 O O . LYS A 1 265 ? 5.147 -21.857 -34.562 1.00 89.00 265 LYS A O 1
ATOM 2236 N N . LEU A 1 266 ? 5.315 -20.975 -36.630 1.00 91.50 266 LEU A N 1
ATOM 2237 C CA . LEU A 1 266 ? 6.463 -21.751 -37.080 1.00 91.50 266 LEU A CA 1
ATOM 2238 C C . LEU A 1 266 ? 7.589 -20.796 -37.440 1.00 91.50 266 LEU A C 1
ATOM 2240 O O . LEU A 1 266 ? 7.341 -19.716 -37.971 1.00 91.50 266 LEU A O 1
ATOM 2244 N N . ILE A 1 267 ? 8.815 -21.204 -37.139 1.00 94.00 267 ILE A N 1
ATOM 2245 C CA . ILE A 1 267 ? 10.015 -20.491 -37.557 1.00 94.00 267 ILE A CA 1
ATOM 2246 C C . ILE A 1 267 ? 10.554 -21.224 -38.777 1.00 94.00 267 ILE A C 1
ATOM 2248 O O . ILE A 1 267 ? 10.823 -22.422 -38.706 1.00 94.00 267 ILE A O 1
ATOM 2252 N N . GLU A 1 268 ? 10.701 -20.508 -39.883 1.00 93.88 268 GLU A N 1
ATOM 2253 C CA . GLU A 1 268 ? 11.177 -21.064 -41.145 1.00 93.88 268 GLU A CA 1
ATOM 2254 C C . GLU A 1 268 ? 12.238 -20.175 -41.790 1.00 93.88 268 GLU A C 1
ATOM 2256 O O . GLU A 1 268 ? 12.407 -19.004 -41.442 1.00 93.88 268 GLU A O 1
ATOM 2261 N N . ARG A 1 269 ? 12.984 -20.749 -42.736 1.00 94.19 269 ARG A N 1
ATOM 2262 C CA . ARG A 1 269 ? 13.937 -20.004 -43.560 1.00 94.19 269 ARG A CA 1
ATOM 2263 C C . ARG A 1 269 ? 13.190 -19.016 -44.448 1.00 94.19 269 ARG A C 1
ATOM 2265 O O . ARG A 1 269 ? 12.128 -19.335 -44.976 1.00 94.19 269 ARG A O 1
ATOM 2272 N N . LEU A 1 270 ? 13.772 -17.834 -44.654 1.00 92.88 270 LEU A N 1
ATOM 2273 C CA . LEU A 1 270 ? 13.192 -16.840 -45.555 1.00 92.88 270 LEU A CA 1
ATOM 2274 C C . LEU A 1 270 ? 12.962 -17.418 -46.972 1.00 92.88 270 LEU A C 1
ATOM 2276 O O . LEU A 1 270 ? 13.818 -18.156 -47.487 1.00 92.88 270 LEU A O 1
ATOM 2280 N N . PRO A 1 271 ? 11.844 -17.055 -47.636 1.00 91.75 271 PRO A N 1
ATOM 2281 C CA . PRO A 1 271 ? 11.603 -17.403 -49.034 1.00 91.75 271 PRO A CA 1
ATOM 2282 C C . PRO A 1 271 ? 12.752 -16.932 -49.923 1.00 91.75 271 PRO A C 1
ATOM 2284 O O . PRO A 1 271 ? 13.327 -15.877 -49.662 1.00 91.75 271 PRO A O 1
ATOM 2287 N N . GLU A 1 272 ? 13.064 -17.676 -50.987 1.00 89.94 272 GLU A N 1
ATOM 2288 C CA . GLU A 1 272 ? 14.237 -17.432 -51.847 1.00 89.94 272 GLU A CA 1
ATOM 2289 C C . GLU A 1 272 ? 14.401 -15.975 -52.282 1.00 89.94 272 GLU A C 1
ATOM 2291 O O . GLU A 1 272 ? 15.488 -15.413 -52.181 1.00 89.94 272 GLU A O 1
ATOM 2296 N N . ASN A 1 273 ? 13.305 -15.326 -52.670 1.00 91.94 273 ASN A N 1
ATOM 2297 C CA . ASN A 1 273 ? 13.291 -13.939 -53.132 1.00 91.94 273 ASN A CA 1
ATOM 2298 C C . ASN A 1 273 ? 13.455 -12.882 -52.021 1.00 91.94 273 ASN A C 1
ATOM 2300 O O . ASN A 1 273 ? 13.450 -11.688 -52.312 1.00 91.94 273 ASN A O 1
ATOM 2304 N N . LYS A 1 274 ? 13.549 -13.299 -50.757 1.00 91.62 274 LYS A N 1
ATOM 2305 C CA . LYS A 1 274 ? 13.688 -12.434 -49.576 1.00 91.62 274 LYS A CA 1
ATOM 2306 C C . LYS A 1 274 ? 14.869 -12.822 -48.685 1.00 91.62 274 LYS A C 1
ATOM 2308 O O . LYS A 1 274 ? 14.997 -12.283 -47.589 1.00 91.62 274 LYS A O 1
ATOM 2313 N N . ARG A 1 275 ? 15.716 -13.759 -49.118 1.00 93.06 275 ARG A N 1
ATOM 2314 C CA . ARG A 1 275 ? 16.904 -14.172 -48.362 1.00 93.06 275 ARG A CA 1
ATOM 2315 C C . ARG A 1 275 ? 17.947 -13.057 -48.359 1.00 93.06 275 ARG A C 1
ATOM 2317 O O . ARG A 1 275 ? 18.233 -12.451 -49.389 1.00 93.06 275 ARG A O 1
ATOM 2324 N N . TYR A 1 276 ? 18.544 -12.819 -47.196 1.00 91.69 276 TYR A N 1
ATOM 2325 C CA . TYR A 1 276 ? 19.643 -11.871 -47.038 1.00 91.69 276 TYR A CA 1
ATOM 2326 C C . TYR A 1 276 ? 20.968 -12.630 -47.065 1.00 91.69 276 TYR A C 1
ATOM 2328 O O . TYR A 1 276 ? 21.257 -13.379 -46.133 1.00 91.69 276 TYR A O 1
ATOM 2336 N N . GLN A 1 277 ? 21.797 -12.413 -48.092 1.00 87.06 277 GLN A N 1
ATOM 2337 C CA . GLN A 1 277 ? 23.096 -13.098 -48.237 1.00 87.06 277 GLN A CA 1
ATOM 2338 C C . GLN A 1 277 ? 24.027 -12.900 -47.028 1.00 87.06 277 GLN A C 1
ATOM 2340 O O . GLN A 1 277 ? 24.840 -13.765 -46.722 1.00 87.06 277 GLN A O 1
ATOM 2345 N N . GLY A 1 278 ? 23.899 -11.769 -46.328 1.00 89.81 278 GLY A N 1
ATOM 2346 C CA . GLY A 1 278 ? 24.672 -11.469 -45.121 1.00 89.81 278 GLY A CA 1
ATOM 2347 C C . GLY A 1 278 ? 24.160 -12.131 -43.837 1.00 89.81 278 GLY A C 1
ATOM 2348 O O . GLY A 1 278 ? 24.817 -12.001 -42.808 1.00 89.81 278 GLY A O 1
ATOM 2349 N N . SER A 1 279 ? 23.011 -12.814 -43.865 1.00 95.94 279 SER A N 1
ATOM 2350 C CA . SER A 1 279 ? 22.507 -13.537 -42.691 1.00 95.94 279 SER A CA 1
ATOM 2351 C C . SER A 1 279 ? 23.363 -14.763 -42.371 1.00 95.94 279 SER A C 1
ATOM 2353 O O . SER A 1 279 ? 24.004 -15.339 -43.254 1.00 95.94 279 SER A O 1
ATOM 2355 N N . LEU A 1 280 ? 23.374 -15.176 -41.101 1.00 96.31 280 LEU A N 1
ATOM 2356 C CA . LEU A 1 280 ? 24.211 -16.288 -40.638 1.00 96.31 280 LEU A CA 1
ATOM 2357 C C . LEU A 1 280 ? 23.918 -17.586 -41.393 1.00 96.31 280 LEU A C 1
ATOM 2359 O O . LEU A 1 280 ? 24.851 -18.290 -41.779 1.00 96.31 280 LEU A O 1
ATOM 2363 N N . LEU A 1 281 ? 22.640 -17.892 -41.621 1.00 95.38 281 LEU A N 1
ATOM 2364 C CA . LEU A 1 281 ? 22.224 -19.102 -42.316 1.00 95.38 281 LEU A CA 1
ATOM 2365 C C . LEU A 1 281 ? 22.690 -19.096 -43.775 1.00 95.38 281 LEU A C 1
ATOM 2367 O O . LEU A 1 281 ? 23.318 -20.054 -44.216 1.00 95.38 281 LEU A O 1
ATOM 2371 N N . GLU A 1 282 ? 22.445 -18.006 -44.507 1.00 94.56 282 GLU A N 1
ATOM 2372 C CA . GLU A 1 282 ? 22.821 -17.914 -45.924 1.00 94.56 282 GLU A CA 1
ATOM 2373 C C . GLU A 1 282 ? 24.337 -17.891 -46.118 1.00 94.56 282 GLU A C 1
ATOM 2375 O O . GLU A 1 282 ? 24.851 -18.541 -47.025 1.00 94.56 282 GLU A O 1
ATOM 2380 N N . ASN A 1 283 ? 25.068 -17.204 -45.239 1.00 94.19 283 ASN A N 1
ATOM 2381 C CA . ASN A 1 283 ? 26.526 -17.176 -45.283 1.00 94.19 283 ASN A CA 1
ATOM 2382 C C . ASN A 1 283 ? 27.113 -18.568 -45.003 1.00 94.19 283 ASN A C 1
ATOM 2384 O O . ASN A 1 283 ? 28.020 -19.012 -45.705 1.00 94.19 283 ASN A O 1
ATOM 2388 N N . THR A 1 284 ? 26.550 -19.290 -44.029 1.00 92.06 284 THR A N 1
ATOM 2389 C CA . THR A 1 284 ? 26.973 -20.662 -43.713 1.00 92.06 284 THR A CA 1
ATOM 2390 C C . THR A 1 284 ? 26.746 -21.592 -44.903 1.00 92.06 284 THR A C 1
ATOM 2392 O O . THR A 1 284 ? 27.664 -22.312 -45.287 1.00 92.06 284 THR A O 1
ATOM 2395 N N . ILE A 1 285 ? 25.563 -21.542 -45.525 1.00 90.00 285 ILE A N 1
ATOM 2396 C CA . ILE A 1 285 ? 25.242 -22.350 -46.712 1.00 90.00 285 ILE A CA 1
ATOM 2397 C C . ILE A 1 285 ? 26.194 -22.006 -47.861 1.00 90.00 285 ILE A C 1
ATOM 2399 O O . ILE A 1 285 ? 26.845 -22.895 -48.401 1.00 90.00 285 ILE A O 1
ATOM 2403 N N . TYR A 1 286 ? 26.377 -20.716 -48.153 1.00 90.50 286 TYR A N 1
ATOM 2404 C CA . TYR A 1 286 ? 27.285 -20.261 -49.204 1.00 90.50 286 TYR A CA 1
ATOM 2405 C C . TYR A 1 286 ? 28.717 -20.778 -49.012 1.00 90.50 286 TYR A C 1
ATOM 2407 O O . TYR A 1 286 ? 29.359 -21.198 -49.975 1.00 90.50 286 TYR A O 1
ATOM 2415 N N . GLN A 1 287 ? 29.235 -20.772 -47.780 1.00 89.62 287 GLN A N 1
ATOM 2416 C CA . GLN A 1 287 ? 30.563 -21.317 -47.494 1.00 89.62 287 GLN A CA 1
ATOM 2417 C C . GLN A 1 287 ? 30.615 -22.839 -47.669 1.00 89.62 287 GLN A C 1
ATOM 2419 O O . GLN A 1 287 ? 31.576 -23.346 -48.247 1.00 89.62 287 GLN A O 1
ATOM 2424 N N . LEU A 1 288 ? 29.611 -23.572 -47.183 1.00 87.75 288 LEU A N 1
ATOM 2425 C CA . LEU A 1 288 ? 29.555 -25.029 -47.329 1.00 87.75 288 LEU A CA 1
ATOM 2426 C C . LEU A 1 288 ? 29.552 -25.446 -48.804 1.00 87.75 288 LEU A C 1
ATOM 2428 O O . LEU A 1 288 ? 30.328 -26.335 -49.170 1.00 87.75 288 LEU A O 1
ATOM 2432 N N . ASP A 1 289 ? 28.764 -24.746 -49.623 1.00 85.50 289 ASP A N 1
ATOM 2433 C CA . ASP A 1 289 ? 28.653 -24.967 -51.065 1.00 85.50 289 ASP A CA 1
ATOM 2434 C C . ASP A 1 289 ? 29.947 -24.577 -51.791 1.00 85.50 289 ASP A C 1
ATOM 2436 O O . ASP A 1 289 ? 30.514 -25.371 -52.532 1.00 85.50 289 ASP A O 1
ATOM 2440 N N . THR A 1 290 ? 30.482 -23.377 -51.537 1.00 88.06 290 THR A N 1
ATOM 2441 C CA . THR A 1 290 ? 31.683 -22.874 -52.234 1.00 88.06 290 THR A CA 1
ATOM 2442 C C . THR A 1 290 ? 32.910 -23.751 -51.987 1.00 88.06 290 THR A C 1
ATOM 2444 O O . THR A 1 290 ? 33.756 -23.916 -52.865 1.00 88.06 290 THR A O 1
ATOM 2447 N N . TYR A 1 291 ? 33.038 -24.299 -50.779 1.00 85.00 291 TYR A N 1
ATOM 2448 C CA . TYR A 1 291 ? 34.184 -25.117 -50.401 1.00 85.00 291 TYR A CA 1
ATOM 2449 C C . TYR A 1 291 ? 33.939 -26.626 -50.555 1.00 85.00 291 TYR A C 1
ATOM 2451 O O . TYR A 1 291 ? 34.773 -27.396 -50.065 1.00 85.00 291 TYR A O 1
ATOM 2459 N N . ASN A 1 292 ? 32.827 -27.045 -51.182 1.00 80.62 292 ASN A N 1
ATOM 2460 C CA . ASN A 1 292 ? 32.413 -28.446 -51.346 1.00 80.62 292 ASN A CA 1
ATOM 2461 C C . ASN A 1 292 ? 32.614 -29.268 -50.058 1.00 80.62 292 ASN A C 1
ATOM 2463 O O . ASN A 1 292 ? 33.135 -30.386 -50.065 1.00 80.62 292 ASN A O 1
ATOM 2467 N N . LYS A 1 293 ? 32.279 -28.685 -48.897 1.00 77.19 293 LYS A N 1
ATOM 2468 C CA . LYS A 1 293 ? 32.557 -29.327 -47.599 1.00 77.19 293 LYS A CA 1
ATOM 2469 C C . LYS A 1 293 ? 31.674 -30.544 -47.355 1.00 77.19 293 LYS A C 1
ATOM 2471 O O . LYS A 1 293 ? 32.069 -31.421 -46.589 1.00 77.19 293 LYS A O 1
ATOM 2476 N N . LEU A 1 294 ? 30.516 -30.590 -48.010 1.00 79.00 294 LEU A N 1
ATOM 2477 C CA . LEU A 1 294 ? 29.523 -31.646 -47.861 1.00 79.00 294 LEU A CA 1
ATOM 2478 C C . LEU A 1 294 ? 29.899 -32.933 -48.614 1.00 79.00 294 LEU A C 1
ATOM 2480 O O . LEU A 1 294 ? 29.548 -34.010 -48.147 1.00 79.00 294 LEU A O 1
ATOM 2484 N N . ASP A 1 295 ? 30.701 -32.853 -49.682 1.00 78.25 295 ASP A N 1
ATOM 2485 C CA . ASP A 1 295 ? 31.118 -34.017 -50.490 1.00 78.25 295 ASP A CA 1
ATOM 2486 C C . ASP A 1 295 ? 31.963 -35.035 -49.708 1.00 78.25 295 ASP A C 1
ATOM 2488 O O . ASP A 1 295 ? 32.044 -36.208 -50.068 1.00 78.25 295 ASP A O 1
ATOM 2492 N N . ASN A 1 296 ? 32.598 -34.595 -48.618 1.00 74.94 296 ASN A N 1
ATOM 2493 C CA . ASN A 1 296 ? 33.417 -35.451 -47.759 1.00 74.94 296 ASN A CA 1
ATOM 2494 C C . ASN A 1 296 ? 32.607 -36.147 -46.653 1.00 74.94 296 ASN A C 1
ATOM 2496 O O . ASN A 1 296 ? 33.175 -36.912 -45.870 1.00 74.94 296 ASN A O 1
ATOM 2500 N N . LEU A 1 297 ? 31.306 -35.864 -46.543 1.00 79.50 297 LEU A N 1
ATOM 2501 C CA . LEU A 1 297 ? 30.437 -36.477 -45.546 1.00 79.50 297 LEU A CA 1
ATOM 2502 C C . LEU A 1 297 ? 29.851 -37.780 -46.090 1.00 79.50 297 LEU A C 1
ATOM 2504 O O . LEU A 1 297 ? 29.280 -37.837 -47.176 1.00 79.50 297 LEU A O 1
ATOM 2508 N N . THR A 1 298 ? 29.968 -38.843 -45.299 1.00 81.12 298 THR A N 1
ATOM 2509 C CA . THR A 1 298 ? 29.247 -40.094 -45.557 1.00 81.12 298 THR A CA 1
ATOM 2510 C C . THR A 1 298 ? 27.816 -39.964 -45.027 1.00 81.12 298 THR A C 1
ATOM 2512 O O . THR A 1 298 ? 27.595 -39.310 -44.012 1.00 81.12 298 THR A O 1
ATOM 2515 N N . ASN A 1 299 ? 26.844 -40.564 -45.722 1.00 80.44 299 ASN A N 1
ATOM 2516 C CA . ASN A 1 299 ? 25.417 -40.564 -45.356 1.00 80.44 299 ASN A CA 1
ATOM 2517 C C . ASN A 1 299 ? 24.756 -39.170 -45.263 1.00 80.44 299 ASN A C 1
ATOM 2519 O O . ASN A 1 299 ? 24.047 -38.868 -44.308 1.00 80.44 299 ASN A O 1
ATOM 2523 N N . LEU A 1 300 ? 24.927 -38.327 -46.289 1.00 78.00 300 LEU A N 1
ATOM 2524 C CA . LEU A 1 300 ? 24.265 -37.012 -46.408 1.00 78.00 300 LEU A CA 1
ATOM 2525 C C . LEU A 1 300 ? 22.748 -37.039 -46.132 1.00 78.00 300 LEU A C 1
ATOM 2527 O O . LEU A 1 300 ? 22.218 -36.100 -45.545 1.00 78.00 300 LEU A O 1
ATOM 2531 N N . SER A 1 301 ? 22.066 -38.132 -46.490 1.00 80.75 301 SER A N 1
ATOM 2532 C CA . SER A 1 301 ? 20.630 -38.337 -46.251 1.00 80.75 301 SER A CA 1
ATOM 2533 C C . SER A 1 301 ? 20.218 -38.291 -44.777 1.00 80.75 301 SER A C 1
ATOM 2535 O O . SER A 1 301 ? 19.057 -38.013 -44.482 1.00 80.75 301 SER A O 1
ATOM 2537 N N . ASP A 1 302 ? 21.142 -38.539 -43.846 1.00 82.44 302 ASP A N 1
ATOM 2538 C CA . ASP A 1 302 ? 20.861 -38.518 -42.406 1.00 82.44 302 ASP A CA 1
ATOM 2539 C C . ASP A 1 302 ? 20.655 -37.085 -41.880 1.00 82.44 302 ASP A C 1
ATOM 2541 O O . ASP A 1 302 ? 20.079 -36.885 -40.809 1.00 82.44 302 ASP A O 1
ATOM 2545 N N . TYR A 1 303 ? 21.094 -36.078 -42.644 1.00 76.88 303 TYR A N 1
ATOM 2546 C CA . TYR A 1 303 ? 21.035 -34.661 -42.280 1.00 76.88 303 TYR A CA 1
ATOM 2547 C C . TYR A 1 303 ? 19.854 -33.911 -42.917 1.00 76.88 303 TYR A C 1
ATOM 2549 O O . TYR A 1 303 ? 19.677 -32.720 -42.657 1.00 76.88 303 TYR A O 1
ATOM 2557 N N . GLY A 1 304 ? 19.020 -34.601 -43.703 1.00 72.62 304 GLY A N 1
ATOM 2558 C CA . GLY A 1 304 ? 17.826 -34.050 -44.345 1.00 72.62 304 GLY A CA 1
ATOM 2559 C C . GLY A 1 304 ? 17.784 -34.292 -45.854 1.00 72.62 304 GLY A C 1
ATOM 2560 O O . GLY A 1 304 ? 18.735 -34.786 -46.454 1.00 72.62 304 GLY A O 1
ATOM 2561 N N . ASN A 1 305 ? 16.652 -33.947 -46.469 1.00 65.38 305 ASN A N 1
ATOM 2562 C CA . ASN A 1 305 ? 16.519 -33.939 -47.925 1.00 65.38 305 ASN A CA 1
ATOM 2563 C C . ASN A 1 305 ? 16.973 -32.571 -48.452 1.00 65.38 305 ASN A C 1
ATOM 2565 O O . ASN A 1 305 ? 16.542 -31.561 -47.893 1.00 65.38 305 ASN A O 1
ATOM 2569 N N . ASN A 1 306 ? 17.825 -32.576 -49.486 1.00 50.59 306 ASN A N 1
ATOM 2570 C CA . ASN A 1 306 ? 18.340 -31.379 -50.169 1.00 50.59 306 ASN A CA 1
ATOM 2571 C C . ASN A 1 306 ? 17.251 -30.354 -50.498 1.00 50.59 306 ASN A C 1
ATOM 2573 O O . ASN A 1 306 ? 16.236 -30.763 -51.113 1.00 50.59 306 ASN A O 1
#

Foldseek 3Di:
DAQPLLVVLDDPLLLVDDDDPVLLVQLLVLLLVLVVVCVVPLVDDQLVNLVSVQCSLCSNAAVPWWDWDDDDPFSIFTFLTHDPVGATAEGEQEDRLPCPQQDDDPPRRLGVSQLVQLLVLLCSCPVVVDPQHAWYWYYNSFKIKIAGVVVSCVQAVVPPVLNVVSVCLVVVVDPDVDVVCSSPPSSSVSCVVCVVVSVVRIRMGTSVVVSPDDSSNSVSVSSCSHCCSSSVDDDCSPVPHDPPVVVQVVCVQQQWDWDDDPPDIDIGHDDPVPGDCNHNPNVVVVVCVVVVVCVPDDPPPVVDDD

Radius of gyration: 28.11 Å; Cα contacts (8 Å, |Δi|>4): 394; chains: 1; bounding box: 60×65×77 Å

Nearest PDB structures (foldseek):
  8aqq-assembly2_B  TM=4.735E-01  e=7.309E+00  Microcystis aeruginosa NIES-98
  2jug-assembly1_B  TM=3.285E-01  e=9.499E+00  Archangium disciforme

Secondary structure (DSSP, 8-state):
---HHHHHHS-HHHHHPPPPHHHHHHHHHHHHHHHHHHHHTTTS-HHHHHHHHHHHHIIIIITTT--EEEETTEEEEEESSSSTTSPEEEEEEE--TT-TTTS--SS--S-HHHHHHHHHHHIIIIIS------EEEEESSSEEEEEEHHHHIIIIIT-HHHHHHHHHHHTT-SS---HHHIIIIIIHHHHHHHHHHHHHT-EEEEGGGGTT--HHHHHHHHHHHSHHHHT----TT-TT---HHHHHHHHHHHTEEEEEETTEEEEEEPPGGG--TTSHHHHHHHHHHHTT-GGG-S-GGGG---

pLDDT: mean 90.35, std 8.91, range [50.59, 98.62]

Mean predicted aligned error: 10.5 Å